Protein AF-A0A955N6U9-F1 (afdb_monomer_lite)

pLDDT: mean 70.98, std 17.41, range [28.58, 91.94]

Foldseek 3Di:
DPPVVVVVVLVVVLVVVVVVVVVVVCVVCVVVVVVVCVVVVDDDDDDDDPDVVVVVVCVVVVPDDDDDDQDFDQDPPPRDTDRPPADDQPPDDPDCVQAPDDPDPLVVVLVVLVVVLVVLVVVLVPLVVVLVVLQVVLSVDPDVVSSVVSPVVSVVSVVVSVVSVVVSVVSVVVSVVSCCPRGVSVVVRVCVVCVVVVVVVVVVVVVVVVVD

Radius of gyration: 25.8 Å; chains: 1; bounding box: 67×44×71 Å

Sequence (212 aa):
MGRLFNQMTRGKKKLFAVSALMVMGCLLLLPIFLSVTAVAGGGGAPAGGPPADVVAAQKAAGEEGEAEKVEMGRDVYYKTEGPAIGMPAPVTEDNETFYPRYNFESRVLLWVANQQHLYYGSFVLAVPIFCMCIEFAGMVSKDKAMAKKYDQLAYDFIKISLTAYSLTAILGGILIFTFLTLYPAFFGYLSSIFRPVMHIYALTFVAESATL

Structure (mmCIF, N/CA/C/O backbone):
data_AF-A0A955N6U9-F1
#
_entry.id   AF-A0A955N6U9-F1
#
loop_
_atom_site.group_PDB
_atom_site.id
_atom_site.type_symbol
_atom_site.label_atom_id
_atom_site.label_alt_id
_atom_site.label_comp_id
_atom_site.label_asym_id
_atom_site.label_entity_id
_atom_site.label_seq_id
_atom_site.pdbx_PDB_ins_code
_atom_site.Cartn_x
_atom_site.Cartn_y
_atom_site.Cartn_z
_atom_site.occupancy
_atom_site.B_iso_or_equiv
_atom_site.auth_seq_id
_atom_site.auth_comp_id
_atom_site.auth_asym_id
_atom_site.auth_atom_id
_atom_site.pdbx_PDB_model_num
ATOM 1 N N . MET A 1 1 ? -39.634 -0.030 33.617 1.00 52.56 1 MET A N 1
ATOM 2 C CA . MET A 1 1 ? -39.614 -0.681 32.282 1.00 52.56 1 MET A CA 1
ATOM 3 C C . MET A 1 1 ? -38.362 -0.386 31.426 1.00 52.56 1 MET A C 1
ATOM 5 O O . MET A 1 1 ? -38.246 -0.944 30.346 1.00 52.56 1 MET A O 1
ATOM 9 N N . GLY A 1 2 ? -37.368 0.396 31.886 1.00 53.94 2 GLY A N 1
ATOM 10 C CA . GLY A 1 2 ? -36.198 0.776 31.060 1.00 53.94 2 GLY A CA 1
ATOM 11 C C . GLY A 1 2 ? -35.054 -0.250 30.915 1.00 53.94 2 GLY A C 1
ATOM 12 O O . GLY A 1 2 ? -34.206 -0.090 30.041 1.00 53.94 2 GLY A O 1
ATOM 13 N N . ARG A 1 3 ? -35.000 -1.320 31.729 1.00 55.56 3 ARG A N 1
ATOM 14 C CA . ARG A 1 3 ? -33.924 -2.341 31.647 1.00 55.56 3 ARG A CA 1
ATOM 15 C C . ARG A 1 3 ? -34.129 -3.385 30.539 1.00 55.56 3 ARG A C 1
ATOM 17 O O . ARG A 1 3 ? -33.141 -3.868 29.997 1.00 55.56 3 ARG A O 1
ATOM 24 N N . LEU A 1 4 ? -35.377 -3.701 30.184 1.00 54.31 4 LEU A N 1
ATOM 25 C CA . LEU A 1 4 ? -35.706 -4.665 29.121 1.00 54.31 4 LEU A CA 1
ATOM 26 C C . LEU A 1 4 ? -35.455 -4.081 27.723 1.00 54.31 4 LEU A C 1
ATOM 28 O O . LEU A 1 4 ? -34.875 -4.743 26.866 1.00 54.31 4 LEU A O 1
ATOM 32 N N . PHE A 1 5 ? -35.786 -2.802 27.526 1.00 51.62 5 PHE A N 1
ATOM 33 C CA . PHE A 1 5 ? -35.605 -2.123 26.240 1.00 51.62 5 PHE A CA 1
ATOM 34 C C . PHE A 1 5 ? -34.121 -1.987 25.846 1.00 51.62 5 PHE A C 1
ATOM 36 O O . PHE A 1 5 ? -33.762 -2.144 24.682 1.00 51.62 5 PHE A O 1
ATOM 43 N N . ASN A 1 6 ? -33.237 -1.783 26.831 1.00 52.38 6 ASN A N 1
ATOM 44 C CA . ASN A 1 6 ? -31.789 -1.651 26.622 1.00 52.38 6 ASN A CA 1
ATOM 45 C C . ASN A 1 6 ? -31.081 -2.992 26.316 1.00 52.38 6 ASN A C 1
ATOM 47 O O . ASN A 1 6 ? -30.028 -3.023 25.683 1.00 52.38 6 ASN A O 1
ATOM 51 N N . GLN A 1 7 ? -31.651 -4.121 26.753 1.00 55.12 7 GLN A N 1
ATOM 52 C CA . GLN A 1 7 ? -31.153 -5.458 26.396 1.00 55.12 7 GLN A CA 1
ATOM 53 C C . GLN A 1 7 ? -31.511 -5.804 24.943 1.00 55.12 7 GLN A C 1
ATOM 55 O O . GLN A 1 7 ? -30.666 -6.297 24.196 1.00 55.12 7 GLN A O 1
ATOM 60 N N . MET A 1 8 ? -32.730 -5.458 24.512 1.00 51.59 8 MET A N 1
ATOM 61 C CA . MET A 1 8 ? -33.193 -5.655 23.134 1.00 51.59 8 MET A CA 1
ATOM 62 C C . MET A 1 8 ? -32.363 -4.874 22.106 1.00 51.59 8 MET A C 1
ATOM 64 O O . MET A 1 8 ? -32.023 -5.411 21.053 1.00 51.59 8 MET A O 1
ATOM 68 N N . THR A 1 9 ? -31.993 -3.625 22.396 1.00 58.59 9 THR A N 1
ATOM 69 C CA . THR A 1 9 ? -31.168 -2.809 21.487 1.00 58.59 9 THR A CA 1
ATOM 70 C C . THR A 1 9 ? -29.721 -3.294 21.421 1.00 58.59 9 THR A C 1
ATOM 72 O O . THR A 1 9 ? -29.123 -3.286 20.347 1.00 58.59 9 THR A O 1
ATOM 75 N N . ARG A 1 10 ? -29.156 -3.782 22.533 1.00 57.97 10 ARG A N 1
ATOM 76 C CA . ARG A 1 10 ? -27.796 -4.342 22.575 1.00 57.97 10 ARG A CA 1
ATOM 77 C C . ARG A 1 10 ? -27.701 -5.693 21.859 1.00 57.97 10 ARG A C 1
ATOM 79 O O . ARG A 1 10 ? -26.710 -5.933 21.177 1.00 57.97 10 ARG A O 1
ATOM 86 N N . GLY A 1 11 ? -28.734 -6.533 21.960 1.00 65.50 11 GLY A N 1
ATOM 87 C CA . GLY A 1 11 ? -28.838 -7.793 21.214 1.00 65.50 11 GLY A CA 1
ATOM 88 C C . GLY A 1 11 ? -28.911 -7.571 19.704 1.00 65.50 11 GLY A C 1
ATOM 89 O O . GLY A 1 11 ? -28.149 -8.182 18.961 1.00 65.50 11 GLY A O 1
ATOM 90 N N . LYS A 1 12 ? -29.738 -6.615 19.257 1.00 67.88 12 LYS A N 1
ATOM 91 C CA . LYS A 1 12 ? -29.808 -6.220 17.842 1.00 67.88 12 LYS A CA 1
ATOM 92 C C . LYS A 1 12 ? -28.464 -5.696 17.327 1.00 67.88 12 LYS A C 1
ATOM 94 O O . LYS A 1 12 ? -28.015 -6.152 16.286 1.00 67.88 12 LYS A O 1
ATOM 99 N N . LYS A 1 13 ? -27.774 -4.824 18.076 1.00 60.81 13 LYS A N 1
ATOM 100 C CA . LYS A 1 13 ? -26.435 -4.319 17.701 1.00 60.81 13 LYS A CA 1
ATOM 101 C C . LYS A 1 13 ? -25.390 -5.432 17.565 1.00 60.81 13 LYS A C 1
ATOM 103 O O . LYS A 1 13 ? -24.622 -5.420 16.613 1.00 60.81 13 LYS A O 1
ATOM 108 N N . LYS A 1 14 ? -25.390 -6.414 18.475 1.00 65.44 14 LYS A N 1
ATOM 109 C CA . LYS A 1 14 ? -24.503 -7.585 18.382 1.00 65.44 14 LYS A CA 1
ATOM 110 C C . LYS A 1 14 ? -24.827 -8.463 17.174 1.00 65.44 14 LYS A C 1
ATOM 112 O O . LYS A 1 14 ? -23.910 -8.918 16.505 1.00 65.44 14 LYS A O 1
ATOM 117 N N . LEU A 1 15 ? -26.112 -8.663 16.881 1.00 74.00 15 LEU A N 1
ATOM 118 C CA . LEU A 1 15 ? -26.552 -9.421 15.711 1.00 74.00 15 LEU A CA 1
ATOM 119 C C . LEU A 1 15 ? -26.129 -8.730 14.405 1.00 74.00 15 LEU A C 1
ATOM 121 O O . LEU A 1 15 ? -25.591 -9.388 13.521 1.00 74.00 15 LEU A O 1
ATOM 125 N N . PHE A 1 16 ? -26.287 -7.404 14.321 1.00 70.88 16 PHE A N 1
ATOM 126 C CA . PHE A 1 16 ? -25.827 -6.613 13.178 1.00 70.88 16 PHE A CA 1
ATOM 127 C C . PHE A 1 16 ? -24.304 -6.679 13.005 1.00 70.88 16 PHE A C 1
ATOM 129 O O . PHE A 1 16 ? -23.843 -6.947 11.900 1.00 70.88 16 PHE A O 1
ATOM 136 N N . ALA A 1 17 ? -23.525 -6.532 14.081 1.00 64.81 17 ALA A N 1
ATOM 137 C CA . ALA A 1 17 ? -22.063 -6.615 14.019 1.00 64.81 17 ALA A CA 1
ATOM 138 C C . ALA A 1 17 ? -21.562 -8.000 13.571 1.00 64.81 17 ALA A C 1
ATOM 140 O O . ALA A 1 17 ? -20.692 -8.096 12.711 1.00 64.81 17 ALA A O 1
ATOM 141 N N . VAL A 1 18 ? -22.152 -9.083 14.091 1.00 76.25 18 VAL A N 1
ATOM 142 C CA . VAL A 1 18 ? -21.811 -10.455 13.672 1.00 76.25 18 VAL A CA 1
ATOM 143 C C . VAL A 1 18 ? -22.213 -10.704 12.218 1.00 76.25 18 VAL A C 1
ATOM 145 O O . VAL A 1 18 ? -21.453 -11.322 11.476 1.00 76.25 18 VAL A O 1
ATOM 148 N N . SER A 1 19 ? -23.368 -10.189 11.782 1.00 76.94 19 SER A N 1
ATOM 149 C CA . SER A 1 19 ? -23.789 -10.294 10.381 1.00 76.94 19 SER A CA 1
ATOM 150 C C . SER A 1 19 ? -22.868 -9.518 9.434 1.00 76.94 19 SER A C 1
ATOM 152 O O . SER A 1 19 ? -22.524 -10.036 8.380 1.00 76.94 19 SER A O 1
ATOM 154 N N . ALA A 1 20 ? -22.395 -8.331 9.828 1.00 73.69 20 ALA A N 1
ATOM 155 C CA . ALA A 1 20 ? -21.464 -7.533 9.035 1.00 73.69 20 ALA A CA 1
ATOM 156 C C . ALA A 1 20 ? -20.095 -8.220 8.906 1.00 73.69 20 ALA A C 1
ATOM 158 O O . ALA A 1 20 ? -19.520 -8.260 7.821 1.00 73.69 20 ALA A O 1
ATOM 159 N N . LEU A 1 21 ? -19.614 -8.839 9.989 1.00 72.69 21 LEU A N 1
ATOM 160 C CA . LEU A 1 21 ? -18.354 -9.583 10.005 1.00 72.69 21 LEU A CA 1
ATOM 161 C C . LEU A 1 21 ? -18.435 -10.862 9.153 1.00 72.69 21 LEU A C 1
ATOM 163 O O . LEU A 1 21 ? -17.508 -11.161 8.405 1.00 72.69 21 LEU A O 1
ATOM 167 N N . MET A 1 22 ? -19.572 -11.566 9.188 1.00 77.44 22 MET A N 1
ATOM 168 C CA . MET A 1 22 ? -19.865 -12.696 8.295 1.00 77.44 22 MET A CA 1
ATOM 169 C C . MET A 1 22 ? -19.943 -12.275 6.823 1.00 77.44 22 MET A C 1
ATOM 171 O O . MET A 1 22 ? -19.361 -12.945 5.975 1.00 77.44 22 MET A O 1
ATOM 175 N N . VAL A 1 23 ? -20.634 -11.173 6.512 1.00 82.38 23 VAL A N 1
ATOM 176 C CA . VAL A 1 23 ? -20.774 -10.664 5.137 1.00 82.38 23 VAL A CA 1
ATOM 177 C C . VAL A 1 23 ? -19.421 -10.249 4.573 1.00 82.38 23 VAL A C 1
ATOM 179 O O . VAL A 1 23 ? -19.101 -10.629 3.455 1.00 82.38 23 VAL A O 1
ATOM 182 N N . MET A 1 24 ? -18.596 -9.549 5.348 1.00 69.25 24 MET A N 1
ATOM 183 C CA . MET A 1 24 ? -17.244 -9.170 4.940 1.00 69.25 24 MET A CA 1
ATOM 184 C C . MET A 1 24 ? -16.322 -10.387 4.793 1.00 69.25 24 MET A C 1
ATOM 186 O O . MET A 1 24 ? -15.606 -10.477 3.804 1.00 69.25 24 MET A O 1
ATOM 190 N N . GLY A 1 25 ? -16.381 -11.361 5.709 1.00 78.75 25 GLY A N 1
ATOM 191 C CA . GLY A 1 25 ? -15.656 -12.627 5.562 1.00 78.75 25 GLY A CA 1
ATOM 192 C C . GLY A 1 25 ? -16.059 -13.377 4.289 1.00 78.75 25 GLY A C 1
ATOM 193 O O . GLY A 1 25 ? -15.202 -13.849 3.551 1.00 78.75 25 GLY A O 1
ATOM 194 N N . CYS A 1 26 ? -17.355 -13.406 3.968 1.00 75.69 26 CYS A N 1
ATOM 195 C CA . CYS A 1 26 ? -17.844 -13.958 2.706 1.00 75.69 26 CYS A CA 1
ATOM 196 C C . CYS A 1 26 ? -17.377 -13.139 1.495 1.00 75.69 26 CYS A C 1
ATOM 198 O O . CYS A 1 26 ? -17.018 -13.733 0.486 1.00 75.69 26 CYS A O 1
ATOM 200 N N . LEU A 1 27 ? -17.335 -11.805 1.589 1.00 76.94 27 LEU A N 1
ATOM 201 C CA . LEU A 1 27 ? -16.876 -10.917 0.517 1.00 76.94 27 LEU A CA 1
ATOM 202 C C . LEU A 1 27 ? -15.375 -11.089 0.226 1.00 76.94 27 LEU A C 1
ATOM 204 O O . LEU A 1 27 ? -14.971 -11.099 -0.931 1.00 76.94 27 LEU A O 1
ATOM 208 N N . LEU A 1 28 ? -14.562 -11.279 1.270 1.00 67.12 28 LEU A N 1
ATOM 209 C CA . LEU A 1 28 ? -13.120 -11.525 1.169 1.00 67.12 28 LEU A CA 1
ATOM 210 C C . LEU A 1 28 ? -12.799 -12.919 0.614 1.00 67.12 28 LEU A C 1
ATOM 212 O O . LEU A 1 28 ? -11.778 -13.102 -0.044 1.00 67.12 28 LEU A O 1
ATOM 216 N N . LEU A 1 29 ? -13.679 -13.898 0.841 1.00 81.00 29 LEU A N 1
ATOM 217 C CA . LEU A 1 29 ? -13.559 -15.249 0.285 1.00 81.00 29 LEU A CA 1
ATOM 218 C C . LEU A 1 29 ? -14.183 -15.376 -1.115 1.00 81.00 29 LEU A C 1
ATOM 220 O O . LEU A 1 29 ? -13.844 -16.295 -1.857 1.00 81.00 29 LEU A O 1
ATOM 224 N N . LEU A 1 30 ? -15.055 -14.447 -1.509 1.00 75.31 30 LEU A N 1
ATOM 225 C CA . LEU A 1 30 ? -15.718 -14.381 -2.814 1.00 75.31 30 LEU A CA 1
ATOM 226 C C . LEU A 1 30 ? -14.750 -14.470 -4.015 1.00 75.31 30 LEU A C 1
ATOM 228 O O . LEU A 1 30 ? -15.029 -15.271 -4.908 1.00 75.31 30 LEU A O 1
ATOM 232 N N . PRO A 1 31 ? -13.597 -13.767 -4.064 1.00 69.81 31 PRO A N 1
ATOM 233 C CA . PRO A 1 31 ? -12.641 -13.933 -5.163 1.00 69.81 31 PRO A CA 1
ATOM 234 C C . PRO A 1 31 ? -12.020 -15.339 -5.209 1.00 69.81 31 PRO A C 1
ATOM 236 O O . PRO A 1 31 ? -11.729 -15.847 -6.293 1.00 69.81 31 PRO A O 1
ATOM 239 N N . ILE A 1 32 ? -11.870 -16.009 -4.061 1.00 71.00 32 ILE A N 1
ATOM 240 C CA . ILE A 1 32 ? -11.373 -17.392 -3.980 1.00 71.00 32 ILE A CA 1
ATOM 241 C C . ILE A 1 32 ? -12.445 -18.363 -4.486 1.00 71.00 32 ILE A C 1
ATOM 243 O O . ILE A 1 32 ? -12.151 -19.258 -5.268 1.00 71.00 32 ILE A O 1
ATOM 247 N N . PHE A 1 33 ? -13.711 -18.166 -4.117 1.00 65.44 33 PHE A N 1
ATOM 248 C CA . PHE A 1 33 ? -14.800 -19.000 -4.628 1.00 65.44 33 PHE A CA 1
ATOM 249 C C . PHE A 1 33 ? -15.057 -18.790 -6.122 1.00 65.44 33 PHE A C 1
ATOM 251 O O . PHE A 1 33 ? -15.221 -19.778 -6.828 1.00 65.44 33 PHE A O 1
ATOM 258 N N . LEU A 1 34 ? -15.017 -17.550 -6.623 1.00 70.31 34 LEU A N 1
ATOM 259 C CA . LEU A 1 34 ? -15.145 -17.260 -8.056 1.00 70.31 34 LEU A CA 1
ATOM 260 C C . LEU A 1 34 ? -14.002 -17.880 -8.870 1.00 70.31 34 LEU A C 1
ATOM 262 O O . LEU A 1 34 ? -14.251 -18.448 -9.933 1.00 70.31 34 LEU A O 1
ATOM 266 N N . SER A 1 35 ? -12.769 -17.831 -8.359 1.00 53.44 35 SER A N 1
ATOM 267 C CA . SER A 1 35 ? -11.616 -18.473 -9.004 1.00 53.44 35 SER A CA 1
ATOM 268 C C . SER A 1 35 ? -11.665 -20.002 -8.918 1.00 53.44 35 SER A C 1
ATOM 270 O O . SER A 1 35 ? -11.347 -20.667 -9.899 1.00 53.44 35 SER A O 1
ATOM 272 N N . VAL A 1 36 ? -12.156 -20.584 -7.820 1.00 59.28 36 VAL A N 1
ATOM 273 C CA . VAL A 1 36 ? -12.375 -22.037 -7.715 1.00 59.28 36 VAL A CA 1
ATOM 274 C C . VAL A 1 36 ? -13.518 -22.498 -8.617 1.00 59.28 36 VAL A C 1
ATOM 276 O O . VAL A 1 36 ? -13.402 -23.556 -9.218 1.00 59.28 36 VAL A O 1
ATOM 279 N N . THR A 1 37 ? -14.592 -21.723 -8.796 1.00 54.81 37 THR A N 1
ATOM 280 C CA . THR A 1 37 ? -15.642 -22.047 -9.778 1.00 54.81 37 THR A CA 1
ATOM 281 C C . THR A 1 37 ? -15.193 -21.832 -11.217 1.00 54.81 37 THR A C 1
ATOM 283 O O . THR A 1 37 ? -15.661 -22.549 -12.091 1.00 54.81 37 THR A O 1
ATOM 286 N N . ALA A 1 38 ? -14.252 -20.922 -11.478 1.00 51.25 38 ALA A N 1
ATOM 287 C CA . ALA A 1 38 ? -13.586 -20.845 -12.777 1.00 51.25 38 ALA A CA 1
ATOM 288 C C . ALA A 1 38 ? -12.703 -22.085 -13.031 1.00 51.25 38 ALA A C 1
ATOM 290 O O . ALA A 1 38 ? -12.630 -22.562 -14.158 1.00 51.25 38 ALA A O 1
ATOM 291 N N . VAL A 1 39 ? -12.107 -22.659 -11.978 1.00 47.97 39 VAL A N 1
ATOM 292 C CA . VAL A 1 39 ? -11.333 -23.915 -12.032 1.00 47.97 39 VAL A CA 1
ATOM 293 C C . VAL A 1 39 ? -12.228 -25.169 -12.044 1.00 47.97 39 VAL A C 1
ATOM 295 O O . VAL A 1 39 ? -11.852 -26.181 -12.625 1.00 47.97 39 VAL A O 1
ATOM 298 N N . ALA A 1 40 ? -13.422 -25.125 -11.445 1.00 47.56 40 ALA A N 1
ATOM 299 C CA . ALA A 1 40 ? -14.341 -26.265 -11.329 1.00 47.56 40 ALA A CA 1
ATOM 300 C C . ALA A 1 40 ? -15.444 -26.292 -12.406 1.00 47.56 40 ALA A C 1
ATOM 302 O O . ALA A 1 40 ? -16.014 -27.347 -12.671 1.00 47.56 40 ALA A O 1
ATOM 303 N N . GLY A 1 41 ? -15.756 -25.150 -13.027 1.00 44.72 41 GLY A N 1
ATOM 304 C CA . GLY A 1 41 ? -16.735 -25.015 -14.111 1.00 44.72 41 GLY A CA 1
ATOM 305 C C . GLY A 1 41 ? -16.155 -25.239 -15.510 1.00 44.72 41 GLY A C 1
ATOM 306 O O . GLY A 1 41 ? -16.908 -25.262 -16.480 1.00 44.72 41 GLY A O 1
ATOM 307 N N . GLY A 1 42 ? -14.838 -25.423 -15.624 1.00 39.00 42 GLY A N 1
ATOM 308 C CA . GLY A 1 42 ? -14.130 -25.555 -16.893 1.00 39.00 42 GLY A CA 1
ATOM 309 C C . GLY A 1 42 ? -13.374 -26.871 -17.018 1.00 39.00 42 GLY A C 1
ATOM 310 O O . GLY A 1 42 ? -12.171 -26.909 -16.801 1.00 39.00 42 GLY A O 1
ATOM 311 N N . GLY A 1 43 ? -14.079 -27.919 -17.445 1.00 34.88 43 GLY A N 1
ATOM 312 C CA . GLY A 1 43 ? -13.485 -28.974 -18.269 1.00 34.88 43 GLY A CA 1
ATOM 313 C C . GLY A 1 43 ? -12.867 -30.155 -17.526 1.00 34.88 43 GLY A C 1
ATOM 314 O O . GLY A 1 43 ? -11.723 -30.123 -17.082 1.00 34.88 43 GLY A O 1
ATOM 315 N N . GLY A 1 44 ? -13.605 -31.267 -17.514 1.00 32.38 44 GLY A N 1
ATOM 316 C CA . GLY A 1 44 ? -12.993 -32.582 -17.385 1.00 32.38 44 GLY A CA 1
ATOM 317 C C . GLY A 1 44 ? -11.895 -32.792 -18.438 1.00 32.38 44 GLY A C 1
ATOM 318 O O . GLY A 1 44 ? -11.964 -32.279 -19.554 1.00 32.38 44 GLY A O 1
ATOM 319 N N . ALA A 1 45 ? -10.880 -33.557 -18.045 1.00 30.72 45 ALA A N 1
ATOM 320 C CA . ALA A 1 45 ? -9.800 -34.056 -18.892 1.00 30.72 45 ALA A CA 1
ATOM 321 C C . ALA A 1 45 ? -10.304 -34.705 -20.212 1.00 30.72 45 ALA A C 1
ATOM 323 O O . ALA A 1 45 ? -11.451 -35.143 -20.303 1.00 30.72 45 ALA A O 1
ATOM 324 N N . PRO A 1 46 ? -9.445 -34.778 -21.245 1.00 43.75 46 PRO A N 1
ATOM 325 C CA . PRO A 1 46 ? -9.638 -34.047 -22.492 1.00 43.75 46 PRO A CA 1
ATOM 326 C C . PRO A 1 46 ? -10.184 -34.929 -23.621 1.00 43.75 46 PRO A C 1
ATOM 328 O O . PRO A 1 46 ? -9.737 -36.056 -23.822 1.00 43.75 46 PRO A O 1
ATOM 331 N N . ALA A 1 47 ? -11.081 -34.376 -24.434 1.00 35.03 47 ALA A N 1
ATOM 332 C CA . ALA A 1 47 ? -11.316 -34.846 -25.795 1.00 35.03 47 ALA A CA 1
ATOM 333 C C . ALA A 1 47 ? -10.944 -33.696 -26.733 1.00 35.03 47 ALA A C 1
ATOM 335 O O . ALA A 1 47 ? -11.499 -32.606 -26.630 1.00 35.03 47 ALA A O 1
ATOM 336 N N . GLY A 1 48 ? -9.934 -33.934 -27.572 1.00 38.22 48 GLY A N 1
ATOM 337 C CA . GLY A 1 48 ? -9.291 -32.938 -28.424 1.00 38.22 48 GLY A CA 1
ATOM 338 C C . GLY A 1 48 ? -10.274 -32.160 -29.294 1.00 38.22 48 GLY A C 1
ATOM 339 O O . GLY A 1 48 ? -10.762 -32.656 -30.305 1.00 38.22 48 GLY A O 1
ATOM 340 N N . GLY A 1 49 ? -10.507 -30.916 -28.902 1.00 42.12 49 GLY A N 1
ATOM 341 C CA . GLY A 1 49 ? -11.226 -29.905 -29.654 1.00 42.12 49 GLY A CA 1
ATOM 342 C C . GLY A 1 49 ? -11.135 -28.582 -28.894 1.00 42.12 49 GLY A C 1
ATOM 343 O O . GLY A 1 49 ? -11.203 -28.603 -27.662 1.00 42.12 49 GLY A O 1
ATOM 344 N N . PRO A 1 50 ? -10.941 -27.438 -29.573 1.00 40.59 50 PRO A N 1
ATOM 345 C CA . PRO A 1 50 ? -11.003 -26.142 -28.915 1.00 40.59 50 PRO A CA 1
ATOM 346 C C . PRO A 1 50 ? -12.359 -25.975 -28.200 1.00 40.59 50 PRO A C 1
ATOM 348 O O . PRO A 1 50 ? -13.385 -26.364 -28.769 1.00 40.59 50 PRO A O 1
ATOM 351 N N . PRO A 1 51 ? -12.387 -25.414 -26.978 1.00 48.22 51 PRO A N 1
ATOM 352 C CA . PRO A 1 51 ? -13.622 -25.127 -26.250 1.00 48.22 51 PRO A CA 1
ATOM 353 C C . PRO A 1 51 ? -14.619 -24.321 -27.106 1.00 48.22 51 PRO A C 1
ATOM 355 O O . PRO A 1 51 ? -14.237 -23.406 -27.834 1.00 48.22 51 PRO A O 1
ATOM 358 N N . ALA A 1 52 ? -15.912 -24.653 -27.074 1.00 51.81 52 ALA A N 1
ATOM 359 C CA . ALA A 1 52 ? -16.925 -24.018 -27.937 1.00 51.81 52 ALA A CA 1
ATOM 360 C C . ALA A 1 52 ? -17.021 -22.484 -27.745 1.00 51.81 52 ALA A C 1
ATOM 362 O O . ALA A 1 52 ? -17.405 -21.741 -28.650 1.00 51.81 52 ALA A O 1
ATOM 363 N N . ASP A 1 53 ? -16.611 -22.018 -26.574 1.00 52.31 53 ASP A N 1
ATOM 364 C CA . ASP A 1 53 ? -16.453 -20.639 -26.134 1.00 52.31 53 ASP A CA 1
ATOM 365 C C . ASP A 1 53 ? -15.346 -19.876 -26.886 1.00 52.31 53 ASP A C 1
ATOM 367 O O . ASP A 1 53 ? -15.544 -18.700 -27.199 1.00 52.31 53 ASP A O 1
ATOM 371 N N . VAL A 1 54 ? -14.253 -20.533 -27.306 1.00 46.47 54 VAL A N 1
ATOM 372 C CA . VAL A 1 54 ? -13.230 -19.888 -28.156 1.00 46.47 54 VAL A CA 1
ATOM 373 C C . VAL A 1 54 ? -13.687 -19.745 -29.610 1.00 46.47 54 VAL A C 1
ATOM 375 O O . VAL A 1 54 ? -13.323 -18.782 -30.281 1.00 46.47 54 VAL A O 1
ATOM 378 N N . VAL A 1 55 ? -14.564 -20.638 -30.083 1.00 48.38 55 VAL A N 1
ATOM 379 C CA . VAL A 1 55 ? -15.132 -20.580 -31.442 1.00 48.38 55 VAL A CA 1
ATOM 380 C C . VAL A 1 55 ? -16.189 -19.476 -31.549 1.00 48.38 55 VAL A C 1
ATOM 382 O O . VAL A 1 55 ? -16.262 -18.775 -32.559 1.00 48.38 55 VAL A O 1
ATOM 385 N N . ALA A 1 56 ? -16.986 -19.274 -30.495 1.00 44.31 56 ALA A N 1
ATOM 386 C CA . ALA A 1 56 ? -17.943 -18.172 -30.414 1.00 44.31 56 ALA A CA 1
ATOM 387 C C . ALA A 1 56 ? -17.237 -16.806 -30.338 1.00 44.31 56 ALA A C 1
ATOM 389 O O . ALA A 1 56 ? -17.647 -15.870 -31.027 1.00 44.31 56 ALA A O 1
ATOM 390 N N . ALA A 1 57 ? -16.137 -16.718 -29.581 1.00 44.06 57 ALA A N 1
ATOM 391 C CA . ALA A 1 57 ? -15.287 -15.531 -29.528 1.00 44.06 57 ALA A CA 1
ATOM 392 C C . ALA A 1 57 ? -14.591 -15.250 -30.877 1.00 44.06 57 ALA A C 1
ATOM 394 O O . ALA A 1 57 ? -14.590 -14.107 -31.326 1.00 44.06 57 ALA A O 1
ATOM 395 N N . GLN A 1 58 ? -14.100 -16.282 -31.581 1.00 42.22 58 GLN A N 1
ATOM 396 C CA . GLN A 1 58 ? -13.539 -16.154 -32.938 1.00 42.22 58 GLN A CA 1
ATOM 397 C C . GLN A 1 58 ? -14.557 -15.670 -33.976 1.00 42.22 58 GLN A C 1
ATOM 399 O O . GLN A 1 58 ? -14.186 -14.955 -34.901 1.00 42.22 58 GLN A O 1
ATOM 404 N N . LYS A 1 59 ? -15.833 -16.060 -33.854 1.00 43.12 59 LYS A N 1
ATOM 405 C CA . LYS A 1 59 ? -16.874 -15.660 -34.812 1.00 43.12 59 LYS A CA 1
ATOM 406 C C . LYS A 1 59 ? -17.363 -14.229 -34.579 1.00 43.12 59 LYS A C 1
ATOM 408 O O . LYS A 1 59 ? -17.725 -13.561 -35.538 1.00 43.12 59 LYS A O 1
ATOM 413 N N . ALA A 1 60 ? -17.348 -13.766 -33.327 1.00 38.94 60 ALA A N 1
ATOM 414 C CA . ALA A 1 60 ? -17.659 -12.382 -32.968 1.00 38.94 60 ALA A CA 1
ATOM 415 C C . ALA A 1 60 ? -16.497 -11.415 -33.264 1.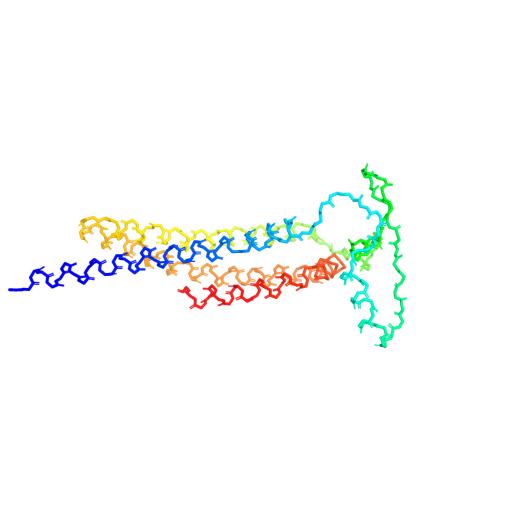00 38.94 60 ALA A C 1
ATOM 417 O O . ALA A 1 60 ? -16.743 -10.257 -33.573 1.00 38.94 60 ALA A O 1
ATOM 418 N N . ALA A 1 61 ? -15.251 -11.896 -33.220 1.00 36.62 61 ALA A N 1
ATOM 419 C CA . ALA A 1 61 ? -14.050 -11.132 -33.571 1.00 36.62 61 ALA A CA 1
ATOM 420 C C . ALA A 1 61 ? -13.692 -11.184 -35.074 1.00 36.62 61 ALA A C 1
ATOM 422 O O . ALA A 1 61 ? -12.632 -10.715 -35.474 1.00 36.62 61 ALA A O 1
ATOM 423 N N . GLY A 1 62 ? -14.542 -11.793 -35.909 1.00 33.91 62 GLY A N 1
ATOM 424 C CA . GLY A 1 62 ? -14.291 -12.013 -37.337 1.00 33.91 62 GLY A CA 1
ATOM 425 C C . GLY A 1 62 ? -14.566 -10.817 -38.255 1.00 33.91 62 GLY A C 1
ATOM 426 O O . GLY A 1 62 ? -14.382 -10.943 -39.464 1.00 33.91 62 GLY A O 1
ATOM 427 N N . GLU A 1 63 ? -14.993 -9.673 -37.724 1.00 35.00 63 GLU A N 1
ATOM 428 C CA . GLU A 1 63 ? -15.121 -8.433 -38.487 1.00 35.00 63 GLU A CA 1
ATOM 429 C C . GLU A 1 63 ? -14.181 -7.394 -37.871 1.00 35.00 63 GLU A C 1
ATOM 431 O O . GLU A 1 63 ? -14.366 -6.986 -36.732 1.00 35.00 63 GLU A O 1
ATOM 436 N N . GLU A 1 64 ? -13.181 -6.993 -38.663 1.00 28.72 64 GLU A N 1
ATOM 437 C CA . GLU A 1 64 ? -12.157 -5.967 -38.400 1.00 28.72 64 GLU A CA 1
ATOM 438 C C . GLU A 1 64 ? -10.823 -6.444 -37.781 1.00 28.72 64 GLU A C 1
ATOM 440 O O . GLU A 1 64 ? -10.605 -6.416 -36.576 1.00 28.72 64 GLU A O 1
ATOM 445 N N . GLY A 1 65 ? -9.861 -6.746 -38.670 1.00 28.58 65 GLY A N 1
ATOM 446 C CA . GLY A 1 65 ? -8.454 -6.363 -38.464 1.00 28.58 65 GLY A CA 1
ATOM 447 C C . GLY A 1 65 ? -7.454 -7.469 -38.109 1.00 28.58 65 GLY A C 1
ATOM 448 O O . GLY A 1 65 ? -7.331 -7.847 -36.957 1.00 28.58 65 GLY A O 1
ATOM 449 N N . GLU A 1 66 ? -6.708 -7.911 -39.128 1.00 29.36 66 GLU A N 1
ATOM 450 C CA . GLU A 1 66 ? -5.377 -8.559 -39.130 1.00 29.36 66 GLU A CA 1
ATOM 451 C C . GLU A 1 66 ? -4.980 -9.510 -37.978 1.00 29.36 66 GLU A C 1
ATOM 453 O O . GLU A 1 66 ? -4.652 -9.122 -36.861 1.00 29.36 66 GLU A O 1
ATOM 458 N N . ALA A 1 67 ? -4.886 -10.796 -38.333 1.00 32.59 67 ALA A N 1
ATOM 459 C CA . ALA A 1 67 ? -4.408 -11.884 -37.490 1.00 32.59 67 ALA A CA 1
ATOM 460 C C . ALA A 1 67 ? -2.954 -11.687 -37.012 1.00 32.59 67 ALA A C 1
ATOM 462 O O . ALA A 1 67 ? -2.000 -11.847 -37.779 1.00 32.59 67 ALA A O 1
ATOM 463 N N . GLU A 1 68 ? -2.785 -11.428 -35.715 1.00 38.78 68 GLU A N 1
ATOM 464 C CA . GLU A 1 68 ? -1.515 -11.597 -35.008 1.00 38.78 68 GLU A CA 1
ATOM 465 C C . GLU A 1 68 ? -1.159 -13.096 -34.965 1.00 38.78 68 GLU A C 1
ATOM 467 O O . GLU A 1 68 ? -1.983 -13.947 -34.617 1.00 38.78 68 GLU A O 1
ATOM 472 N N . LYS A 1 69 ? 0.060 -13.448 -35.396 1.00 40.72 69 LYS A N 1
ATOM 473 C CA . LYS A 1 69 ? 0.529 -14.839 -35.461 1.00 40.72 69 LYS A CA 1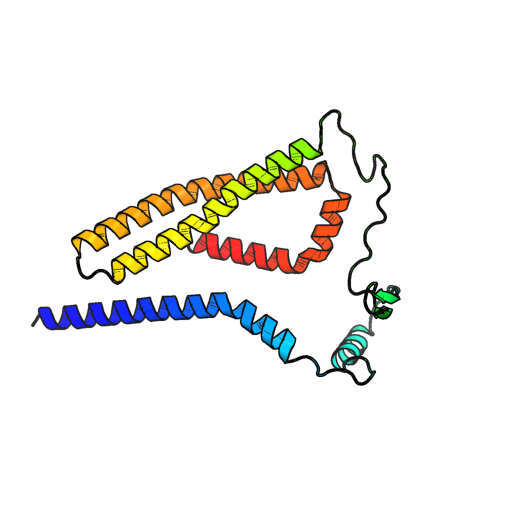
ATOM 474 C C . LYS A 1 69 ? 0.536 -15.456 -34.064 1.00 40.72 69 LYS A C 1
ATOM 476 O O . LYS A 1 69 ? 1.360 -15.104 -33.230 1.00 40.72 69 LYS A O 1
ATOM 481 N N . VAL A 1 70 ? -0.332 -16.439 -33.855 1.00 49.84 70 VAL A 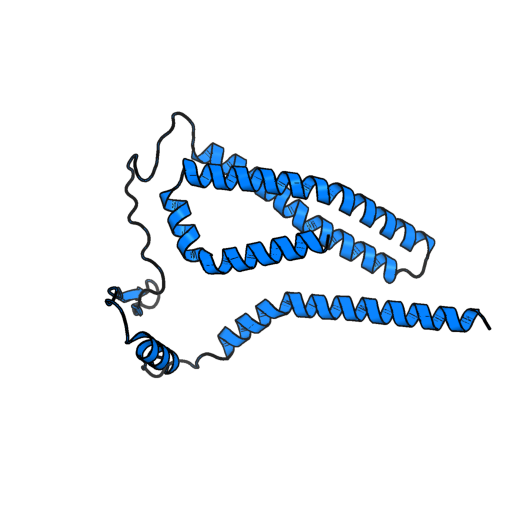N 1
ATOM 482 C CA . VAL A 1 70 ? -0.316 -17.291 -32.665 1.00 49.84 70 VAL A CA 1
ATOM 483 C C . VAL A 1 70 ? 0.935 -18.175 -32.719 1.00 49.84 70 VAL A C 1
ATOM 485 O O . VAL A 1 70 ? 0.975 -19.158 -33.461 1.00 49.84 70 VAL A O 1
ATOM 488 N N . GLU A 1 71 ? 1.982 -17.817 -31.972 1.00 54.78 71 GLU A N 1
ATOM 489 C CA . GLU A 1 71 ? 3.149 -18.684 -31.794 1.00 54.78 71 GLU A CA 1
ATOM 490 C C . GLU A 1 71 ? 2.751 -19.908 -30.959 1.00 54.78 71 GLU A C 1
ATOM 492 O O . GLU A 1 71 ? 2.266 -19.803 -29.830 1.00 54.78 71 GLU A O 1
ATOM 497 N N . MET A 1 72 ? 2.924 -21.097 -31.537 1.00 54.06 72 MET A N 1
ATOM 498 C CA . MET A 1 72 ? 2.691 -22.363 -30.848 1.00 54.06 72 MET A CA 1
ATOM 499 C C . MET A 1 72 ? 3.887 -22.637 -29.934 1.00 54.06 72 MET A C 1
ATOM 501 O O . MET A 1 72 ? 4.989 -22.934 -30.398 1.00 54.06 72 MET A O 1
ATOM 505 N N . GLY A 1 73 ? 3.680 -22.499 -28.626 1.00 57.38 73 GLY A N 1
ATOM 506 C CA . GLY A 1 73 ? 4.682 -22.794 -27.611 1.00 57.38 73 GLY A CA 1
ATOM 507 C C . GLY A 1 73 ? 4.641 -24.273 -27.241 1.00 57.38 73 GLY A C 1
ATOM 508 O O . GLY A 1 73 ? 3.575 -24.835 -26.989 1.00 57.38 73 GLY A O 1
ATOM 509 N N . ARG A 1 74 ? 5.806 -24.924 -27.180 1.00 57.25 74 ARG A N 1
ATOM 510 C CA . ARG A 1 74 ? 5.911 -26.268 -26.603 1.00 57.25 74 ARG A CA 1
ATOM 511 C C . ARG A 1 74 ? 6.124 -26.140 -25.104 1.00 57.25 74 ARG A C 1
ATOM 513 O O . ARG A 1 74 ? 7.141 -25.590 -24.681 1.00 57.25 74 ARG A O 1
ATOM 520 N N . ASP A 1 75 ? 5.203 -26.683 -24.316 1.00 57.03 75 ASP A N 1
ATOM 521 C CA . ASP A 1 75 ? 5.369 -26.736 -22.867 1.00 57.03 75 ASP A CA 1
ATOM 522 C C . ASP A 1 75 ? 6.657 -27.495 -22.486 1.00 57.03 75 ASP A C 1
ATOM 524 O O . ASP A 1 75 ? 6.961 -28.564 -23.026 1.00 57.03 75 ASP A O 1
ATOM 528 N N . VAL A 1 76 ? 7.435 -26.932 -21.560 1.00 67.44 76 VAL A N 1
ATOM 529 C CA . VAL A 1 76 ? 8.763 -27.438 -21.176 1.00 67.44 76 VAL A CA 1
ATOM 530 C C . VAL A 1 76 ? 8.654 -28.751 -20.395 1.00 67.44 76 VAL A C 1
ATOM 532 O O . VAL A 1 76 ? 9.543 -29.597 -20.504 1.00 67.44 76 VAL A O 1
ATOM 535 N N . TYR A 1 77 ? 7.564 -28.952 -19.645 1.00 54.81 77 TYR A N 1
ATOM 536 C CA . TYR A 1 77 ? 7.396 -30.113 -18.765 1.00 54.81 77 TYR A CA 1
ATOM 537 C C . TYR A 1 77 ? 6.592 -31.250 -19.403 1.00 54.81 77 TYR A C 1
ATOM 539 O O . TYR A 1 77 ? 7.050 -32.393 -19.413 1.00 54.81 77 TYR A O 1
ATOM 547 N N . TYR A 1 78 ? 5.429 -30.955 -19.982 1.00 63.19 78 TYR A N 1
ATOM 548 C CA . TYR A 1 78 ? 4.528 -31.960 -20.548 1.00 63.19 78 TYR A CA 1
ATOM 549 C C . TYR A 1 78 ? 4.626 -32.078 -22.070 1.00 63.19 78 TYR A C 1
ATOM 551 O O . TYR A 1 78 ? 3.913 -32.890 -22.659 1.00 63.19 78 TYR A O 1
ATOM 559 N N . LYS A 1 79 ? 5.517 -31.305 -22.717 1.00 63.97 79 LYS A N 1
ATOM 560 C CA .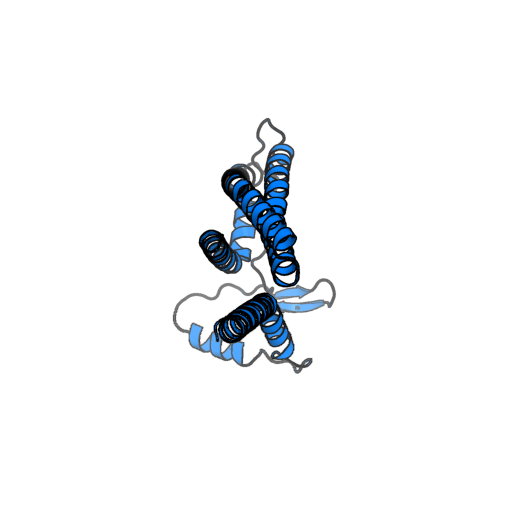 LYS A 1 79 ? 5.816 -31.356 -24.164 1.00 63.97 79 LYS A CA 1
ATOM 561 C C . LYS A 1 79 ? 4.571 -31.298 -25.053 1.00 63.97 79 LYS A C 1
ATOM 563 O O . LYS A 1 79 ? 4.597 -31.776 -26.183 1.00 63.97 79 LYS A O 1
ATOM 568 N N . THR A 1 80 ? 3.486 -30.737 -24.531 1.00 66.75 80 THR A N 1
ATOM 569 C CA . THR A 1 80 ? 2.229 -30.581 -25.253 1.00 66.75 80 THR A CA 1
ATOM 570 C C . THR A 1 80 ? 2.316 -29.293 -26.057 1.00 66.75 80 THR A C 1
ATOM 572 O O . THR A 1 80 ? 2.803 -28.275 -25.558 1.00 66.75 80 THR A O 1
ATOM 575 N N . GLU A 1 81 ? 1.909 -29.357 -27.319 1.00 54.56 81 GLU A N 1
ATOM 576 C CA . GLU A 1 81 ? 1.848 -28.192 -28.194 1.00 54.56 81 GLU A CA 1
ATOM 577 C C . GLU A 1 81 ? 0.537 -27.457 -27.931 1.00 54.56 81 GLU A C 1
ATOM 579 O O . GLU A 1 81 ? -0.547 -28.039 -28.001 1.00 54.56 81 GLU A O 1
ATOM 584 N N . GLY A 1 82 ? 0.642 -26.178 -27.596 1.00 61.91 82 GLY A N 1
ATOM 585 C CA . GLY A 1 82 ? -0.502 -25.304 -27.400 1.00 61.91 82 GLY A CA 1
ATOM 586 C C . GLY A 1 82 ? -0.172 -23.893 -27.871 1.00 61.91 82 GLY A C 1
ATOM 587 O O . GLY A 1 82 ? 1.006 -23.552 -28.012 1.00 61.91 82 GLY A O 1
ATOM 588 N N . PRO A 1 83 ? -1.186 -23.056 -28.134 1.00 61.44 83 PRO A N 1
ATOM 589 C CA . PRO A 1 83 ? -0.940 -21.634 -28.321 1.00 61.44 83 PRO A CA 1
ATOM 590 C C . PRO A 1 83 ? -0.186 -21.115 -27.093 1.00 61.44 83 PRO A C 1
ATOM 592 O O . PRO A 1 83 ? -0.572 -21.419 -25.962 1.00 61.44 83 PRO A O 1
ATOM 595 N N . ALA A 1 84 ? 0.917 -20.391 -27.296 1.00 55.91 84 ALA A N 1
ATOM 596 C CA . ALA A 1 84 ? 1.618 -19.744 -26.198 1.00 55.91 84 ALA A CA 1
ATOM 597 C C . ALA A 1 84 ? 0.663 -18.722 -25.564 1.00 55.91 84 ALA A C 1
ATOM 599 O O . ALA A 1 84 ? 0.369 -17.675 -26.135 1.00 55.91 84 ALA A O 1
ATOM 600 N N . ILE A 1 85 ? 0.108 -19.063 -24.400 1.00 57.00 85 ILE A N 1
ATOM 601 C CA . ILE A 1 85 ? -0.792 -18.177 -23.666 1.00 57.00 85 ILE A CA 1
ATOM 602 C C . ILE A 1 85 ? 0.079 -17.195 -22.877 1.00 57.00 85 ILE A C 1
ATOM 604 O O . ILE A 1 85 ? 0.590 -17.518 -21.806 1.00 57.00 85 ILE A O 1
ATOM 608 N N . GLY A 1 86 ? 0.262 -16.002 -23.440 1.00 57.78 86 GLY A N 1
ATOM 609 C CA . GLY A 1 86 ? 1.006 -14.888 -22.849 1.00 57.78 86 GLY A CA 1
ATOM 610 C C . GLY A 1 86 ? 1.773 -14.102 -23.912 1.00 57.78 86 GLY A C 1
ATOM 611 O O . GLY A 1 86 ? 2.184 -14.668 -24.919 1.00 57.78 86 GLY A O 1
ATOM 612 N N . MET A 1 87 ? 1.970 -12.796 -23.704 1.00 57.53 87 MET A N 1
ATOM 613 C CA . MET A 1 87 ? 2.848 -12.013 -24.583 1.00 57.53 87 MET A CA 1
ATOM 614 C C . MET A 1 87 ? 4.274 -12.588 -24.527 1.00 57.53 87 MET A C 1
ATOM 616 O O . MET A 1 87 ? 4.749 -12.882 -23.425 1.00 57.53 87 MET A O 1
ATOM 620 N N . PRO A 1 88 ? 4.967 -12.747 -25.670 1.00 63.78 88 PRO A N 1
ATOM 621 C CA . PRO A 1 88 ? 6.331 -13.258 -25.691 1.00 63.78 88 PRO A CA 1
ATOM 622 C C . PRO A 1 88 ? 7.238 -12.364 -24.841 1.00 63.78 88 PRO A C 1
ATOM 624 O O . PRO A 1 88 ? 7.142 -11.134 -24.882 1.00 63.78 88 PRO A O 1
ATOM 627 N N . ALA A 1 89 ? 8.107 -12.990 -24.042 1.00 59.34 89 ALA A N 1
ATOM 628 C CA . ALA A 1 89 ? 9.068 -12.264 -23.224 1.00 59.34 89 ALA A CA 1
ATOM 629 C C . ALA A 1 89 ? 9.924 -11.357 -24.130 1.00 59.34 89 ALA A C 1
ATOM 631 O O . ALA A 1 89 ? 10.403 -11.832 -25.165 1.00 59.34 89 ALA A O 1
ATOM 632 N N . PRO A 1 90 ? 10.141 -10.076 -23.774 1.00 58.91 90 PRO A N 1
ATOM 633 C CA . PRO A 1 90 ? 10.993 -9.205 -24.560 1.00 58.91 90 PRO A CA 1
ATOM 634 C C . PRO A 1 90 ? 12.377 -9.836 -24.630 1.00 58.91 90 PRO A C 1
ATOM 636 O O . PRO A 1 90 ? 12.961 -10.175 -23.599 1.00 58.91 90 PRO A O 1
ATOM 639 N N . VAL A 1 91 ? 12.902 -9.999 -25.842 1.00 59.81 91 VAL A N 1
ATOM 640 C CA . VAL A 1 91 ? 14.288 -10.415 -26.040 1.00 59.81 91 VAL A CA 1
ATOM 641 C C . VAL A 1 91 ? 15.160 -9.230 -25.634 1.00 59.81 91 VAL A C 1
ATOM 643 O O . VAL A 1 91 ? 15.414 -8.324 -26.421 1.00 59.81 91 VAL A O 1
ATOM 646 N N . THR A 1 92 ? 15.523 -9.173 -24.355 1.00 60.31 92 THR A N 1
ATOM 647 C CA . THR A 1 92 ? 16.388 -8.124 -23.818 1.00 60.31 92 THR A CA 1
ATOM 648 C C . THR A 1 92 ? 17.839 -8.468 -24.115 1.00 60.31 92 THR A C 1
ATOM 650 O O . THR A 1 92 ? 18.317 -9.532 -23.720 1.00 60.31 92 THR A O 1
ATOM 653 N N . GLU A 1 93 ? 18.551 -7.554 -24.761 1.00 59.00 93 GLU A N 1
ATOM 654 C CA . GLU A 1 93 ? 20.007 -7.605 -24.893 1.00 59.00 93 GLU A CA 1
ATOM 655 C C . GLU A 1 93 ? 20.658 -6.739 -23.797 1.00 59.00 93 GLU A C 1
ATOM 657 O O . GLU A 1 93 ? 20.063 -5.756 -23.354 1.00 59.00 93 GLU A O 1
ATOM 662 N N . ASP A 1 94 ? 21.871 -7.083 -23.342 1.00 60.59 94 ASP A N 1
ATOM 663 C CA . ASP A 1 94 ? 22.647 -6.273 -22.379 1.00 60.59 94 ASP A CA 1
ATOM 664 C C . ASP A 1 94 ? 23.224 -5.024 -23.073 1.00 60.59 94 ASP A C 1
ATOM 666 O O . ASP A 1 94 ? 24.419 -4.927 -23.350 1.00 60.59 94 ASP A O 1
ATOM 670 N N . ASN A 1 95 ? 22.344 -4.091 -23.433 1.00 62.84 95 ASN A N 1
ATOM 671 C CA . ASN A 1 95 ? 22.672 -2.843 -24.112 1.00 62.84 95 ASN A CA 1
ATOM 672 C C . ASN A 1 95 ? 22.107 -1.633 -23.340 1.00 62.84 95 ASN A C 1
ATOM 674 O O . ASN A 1 95 ? 21.195 -1.767 -22.522 1.00 62.84 95 ASN A O 1
ATOM 678 N N . GLU A 1 96 ? 22.635 -0.430 -23.596 1.00 62.38 96 GLU A N 1
ATOM 679 C CA . GLU A 1 96 ? 22.212 0.796 -22.889 1.00 62.38 96 GLU A CA 1
ATOM 680 C C . GLU A 1 96 ? 20.740 1.174 -23.137 1.00 62.38 96 GLU A C 1
ATOM 682 O O . GLU A 1 96 ? 20.174 1.988 -22.410 1.00 62.38 96 GLU A O 1
ATOM 687 N N . THR A 1 97 ? 20.109 0.574 -24.149 1.00 62.50 97 THR A N 1
ATOM 688 C CA . THR A 1 97 ? 18.697 0.775 -24.490 1.00 62.50 97 THR A CA 1
ATOM 689 C C . THR A 1 97 ? 17.763 -0.011 -23.566 1.00 62.50 97 THR A C 1
ATOM 691 O O . THR A 1 97 ? 16.718 0.509 -23.177 1.00 62.50 97 THR A O 1
ATOM 694 N N . PHE A 1 98 ? 18.126 -1.239 -23.183 1.00 60.16 98 PHE A N 1
ATOM 695 C CA . PHE A 1 98 ? 17.330 -2.082 -22.283 1.00 60.16 98 PHE A CA 1
ATOM 696 C C . PHE A 1 98 ? 17.787 -1.996 -20.818 1.00 60.16 98 PHE A C 1
ATOM 698 O O . PHE A 1 98 ? 16.955 -2.149 -19.922 1.00 60.16 98 PHE A O 1
ATOM 705 N N . TYR A 1 99 ? 19.072 -1.712 -20.575 1.00 62.84 99 TYR A N 1
ATOM 706 C CA . TYR A 1 99 ? 19.684 -1.550 -19.251 1.00 62.84 99 TYR A CA 1
ATOM 707 C C . TYR A 1 99 ? 20.564 -0.287 -19.197 1.00 62.84 99 TYR A C 1
ATOM 709 O O . TYR A 1 99 ? 21.786 -0.367 -19.360 1.00 62.84 99 TYR A O 1
ATOM 717 N N . PRO A 1 100 ? 19.978 0.894 -18.931 1.00 66.69 100 PRO A N 1
ATOM 718 C CA . PRO A 1 100 ? 20.741 2.127 -18.769 1.00 66.69 100 PRO A CA 1
ATOM 719 C C . PRO A 1 100 ? 21.703 2.017 -17.577 1.00 66.69 100 PRO A C 1
ATOM 721 O O . PRO A 1 100 ? 21.289 1.910 -16.420 1.00 66.69 100 PRO A O 1
ATOM 724 N N . ARG A 1 101 ? 23.012 2.029 -17.846 1.00 65.69 101 ARG A N 1
ATOM 725 C CA . ARG A 1 101 ? 24.052 1.962 -16.811 1.00 65.69 101 ARG A CA 1
ATOM 726 C C . ARG A 1 101 ? 24.382 3.369 -16.327 1.00 65.69 101 ARG A C 1
ATOM 728 O O . ARG A 1 101 ? 25.198 4.073 -16.910 1.00 65.69 101 ARG A O 1
ATOM 735 N N . TYR A 1 102 ? 23.745 3.784 -15.240 1.00 66.00 102 TYR A N 1
ATOM 736 C CA . TYR A 1 102 ? 24.147 4.990 -14.517 1.00 66.00 102 TYR A CA 1
ATOM 737 C C . TYR A 1 102 ? 25.410 4.718 -13.674 1.00 66.00 102 TYR A C 1
ATOM 739 O O . TYR A 1 102 ? 25.652 3.583 -13.277 1.00 66.00 102 TYR A O 1
ATOM 747 N N . ASN A 1 103 ? 26.188 5.755 -13.328 1.00 65.19 103 ASN A N 1
ATOM 748 C CA . ASN A 1 103 ? 27.378 5.656 -12.448 1.00 65.19 103 ASN A CA 1
ATOM 749 C C . ASN A 1 103 ? 27.074 5.180 -11.004 1.00 65.19 103 ASN A C 1
ATOM 751 O O . ASN A 1 103 ? 27.961 5.144 -10.154 1.00 65.19 103 ASN A O 1
ATOM 755 N N . PHE A 1 104 ? 25.817 4.848 -10.712 1.00 69.06 104 PHE A N 1
ATOM 756 C CA . PHE A 1 104 ? 25.344 4.327 -9.439 1.00 69.06 104 PHE A CA 1
ATOM 757 C C . PHE A 1 104 ? 24.823 2.901 -9.631 1.00 69.06 104 PHE A C 1
ATOM 759 O O . PHE A 1 104 ? 24.246 2.572 -10.669 1.00 69.06 104 PHE A O 1
ATOM 766 N N . GLU A 1 105 ? 24.952 2.072 -8.594 1.00 77.75 105 GLU A N 1
ATOM 767 C CA . GLU A 1 105 ? 24.396 0.717 -8.555 1.00 77.75 105 GLU A CA 1
ATOM 768 C C . GLU A 1 105 ? 22.857 0.754 -8.617 1.00 77.75 105 GLU A C 1
ATOM 770 O O . GLU A 1 105 ? 22.158 0.792 -7.601 1.00 77.75 105 GLU A O 1
ATOM 775 N N . SER A 1 106 ? 22.311 0.733 -9.837 1.00 77.88 106 SER A N 1
ATOM 776 C CA . SER A 1 106 ? 20.871 0.842 -10.129 1.00 77.88 106 SER A CA 1
ATOM 777 C C . SER A 1 106 ? 20.045 -0.243 -9.424 1.00 77.88 106 SER A C 1
ATOM 779 O O . SER A 1 106 ? 18.896 -0.028 -9.039 1.00 77.88 106 SER A O 1
ATOM 781 N N . ARG A 1 107 ? 20.646 -1.413 -9.178 1.00 82.81 107 ARG A N 1
ATOM 782 C CA . ARG A 1 107 ? 20.046 -2.502 -8.395 1.00 82.81 107 ARG A CA 1
ATOM 783 C C . ARG A 1 107 ? 19.890 -2.150 -6.918 1.00 82.81 107 ARG A C 1
ATOM 785 O O . ARG A 1 107 ? 18.869 -2.487 -6.329 1.00 82.81 107 ARG A O 1
ATOM 792 N N . VAL A 1 108 ? 20.881 -1.488 -6.324 1.00 85.31 108 VAL A N 1
ATOM 793 C CA . VAL A 1 108 ? 20.858 -1.118 -4.902 1.00 85.31 108 VAL A CA 1
ATOM 794 C C . VAL A 1 108 ? 19.812 -0.037 -4.661 1.00 85.31 108 VAL A C 1
ATOM 796 O O . VAL A 1 108 ? 19.044 -0.147 -3.712 1.00 85.31 108 VAL A O 1
ATOM 799 N N . LEU A 1 109 ? 19.712 0.955 -5.552 1.00 84.44 109 LEU A N 1
ATOM 800 C CA . LEU A 1 109 ? 18.679 1.993 -5.471 1.00 84.44 109 LEU A CA 1
ATOM 801 C C . LEU A 1 109 ? 17.270 1.401 -5.538 1.00 84.44 109 LEU A C 1
ATOM 803 O O . LEU A 1 109 ? 16.440 1.687 -4.675 1.00 84.44 109 LEU A O 1
ATOM 807 N N . LEU A 1 110 ? 17.023 0.529 -6.521 1.00 86.19 110 LEU A N 1
ATOM 808 C CA . LEU A 1 110 ? 15.737 -0.147 -6.646 1.00 86.19 110 LEU A CA 1
ATOM 809 C C . LEU A 1 110 ? 15.448 -1.033 -5.428 1.00 86.19 110 LEU A C 1
ATOM 811 O O . LEU A 1 110 ? 14.330 -1.031 -4.920 1.00 86.19 110 LEU A O 1
ATOM 815 N N . TRP A 1 111 ? 16.453 -1.762 -4.937 1.00 88.31 111 TRP A N 1
ATOM 816 C CA . TRP A 1 111 ? 16.320 -2.607 -3.755 1.00 88.31 111 TRP A CA 1
ATOM 817 C C . TRP A 1 111 ? 15.944 -1.796 -2.514 1.00 88.31 111 TRP A C 1
ATOM 819 O O . TRP A 1 111 ? 14.977 -2.147 -1.846 1.00 88.31 111 TRP A O 1
ATOM 829 N N . VAL A 1 112 ? 16.635 -0.688 -2.233 1.00 88.81 112 VAL A N 1
ATOM 830 C CA . VAL A 1 112 ? 16.329 0.178 -1.083 1.00 88.81 112 VAL A CA 1
ATOM 831 C C . VAL A 1 112 ? 14.923 0.768 -1.200 1.00 88.81 112 VAL A C 1
ATOM 833 O O . VAL A 1 112 ? 14.161 0.716 -0.234 1.00 88.81 112 VAL A O 1
ATOM 836 N N . ALA A 1 113 ? 14.550 1.278 -2.378 1.00 88.19 113 ALA A N 1
ATOM 837 C 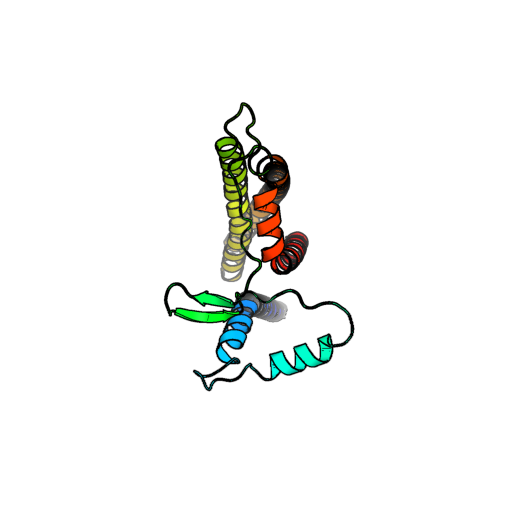CA . ALA A 1 113 ? 13.217 1.830 -2.611 1.00 88.19 113 ALA A CA 1
ATOM 838 C C . ALA A 1 113 ? 12.121 0.772 -2.404 1.00 88.19 113 ALA A C 1
ATOM 840 O O . ALA A 1 113 ? 11.141 1.016 -1.696 1.00 88.19 113 ALA A O 1
ATOM 841 N N . ASN A 1 114 ? 12.311 -0.425 -2.967 1.00 89.06 114 ASN A N 1
ATOM 842 C CA . ASN A 1 114 ? 11.355 -1.522 -2.856 1.00 89.06 114 ASN A CA 1
ATOM 843 C C . ASN A 1 114 ? 11.244 -2.031 -1.415 1.00 89.06 114 ASN A C 1
ATOM 845 O O . ASN A 1 114 ? 10.145 -2.266 -0.918 1.00 89.06 114 ASN A O 1
ATOM 849 N N . GLN A 1 115 ? 12.373 -2.142 -0.714 1.00 91.94 115 GLN A N 1
ATOM 850 C CA . GLN A 1 115 ? 12.401 -2.581 0.675 1.00 91.94 115 GLN A CA 1
ATOM 851 C C . GLN A 1 115 ? 11.653 -1.602 1.578 1.00 91.94 115 GLN A C 1
ATOM 853 O O . GLN A 1 115 ? 10.831 -2.013 2.398 1.00 91.94 115 GLN A O 1
ATOM 858 N N . GLN A 1 116 ? 11.895 -0.301 1.405 1.00 91.12 116 GLN A N 1
ATOM 859 C CA . GLN A 1 116 ? 11.240 0.717 2.212 1.00 91.12 116 GLN A CA 1
ATOM 860 C C . GLN A 1 116 ? 9.728 0.741 1.960 1.00 91.12 116 GLN A C 1
ATOM 862 O O . GLN A 1 116 ? 8.956 0.845 2.913 1.00 91.12 116 GLN A O 1
ATOM 867 N N . HIS A 1 117 ? 9.305 0.591 0.700 1.00 90.75 117 HIS A N 1
ATOM 868 C CA . HIS A 1 117 ? 7.892 0.501 0.346 1.00 90.75 117 HIS A CA 1
ATOM 869 C C . HIS A 1 117 ? 7.226 -0.739 0.960 1.00 90.75 117 HIS A C 1
ATOM 871 O O . HIS A 1 117 ? 6.170 -0.611 1.573 1.00 90.75 117 HIS A O 1
ATOM 877 N N . LEU A 1 118 ? 7.855 -1.919 0.888 1.00 90.69 118 LEU A N 1
ATOM 878 C CA . LEU A 1 118 ? 7.301 -3.163 1.441 1.00 90.69 118 LEU A CA 1
ATOM 879 C C . LEU A 1 118 ? 7.198 -3.158 2.974 1.00 90.69 118 LEU A C 1
ATOM 881 O O . LEU A 1 118 ? 6.230 -3.687 3.530 1.00 90.69 118 LEU A O 1
ATOM 885 N N . TYR A 1 119 ? 8.149 -2.539 3.677 1.00 91.06 119 TYR A N 1
ATOM 886 C CA . TYR A 1 119 ? 8.069 -2.410 5.135 1.00 91.06 119 TYR A CA 1
ATOM 887 C C . TYR A 1 119 ? 6.873 -1.569 5.580 1.00 91.06 119 TYR A C 1
ATOM 889 O O . TYR A 1 119 ? 6.162 -1.963 6.502 1.00 91.06 119 TYR A O 1
ATOM 897 N N . TYR A 1 120 ? 6.601 -0.451 4.907 1.00 87.69 120 TYR A N 1
ATOM 898 C CA . TYR A 1 120 ? 5.427 0.355 5.234 1.00 87.69 120 TYR A CA 1
ATOM 899 C C . TYR A 1 120 ? 4.128 -0.224 4.656 1.00 87.69 120 TYR A C 1
ATOM 901 O O . TYR A 1 120 ? 3.099 -0.158 5.320 1.00 87.69 120 TYR A O 1
ATOM 909 N N . GLY A 1 121 ? 4.172 -0.882 3.495 1.00 88.31 121 GLY A N 1
ATOM 910 C CA . GLY A 1 121 ? 3.017 -1.561 2.903 1.00 88.31 121 GLY A CA 1
ATOM 911 C C . GLY A 1 121 ? 2.482 -2.693 3.782 1.00 88.31 121 GLY A C 1
ATOM 912 O O . GLY A 1 121 ? 1.282 -2.778 4.026 1.00 88.31 121 GLY A O 1
ATOM 913 N N . SER A 1 122 ? 3.368 -3.519 4.345 1.00 89.94 122 SER A N 1
ATOM 914 C CA . SER A 1 122 ? 2.963 -4.558 5.304 1.00 89.94 122 SER A CA 1
ATOM 915 C C . SER A 1 122 ? 2.406 -3.975 6.608 1.00 89.94 122 SER A C 1
ATOM 917 O O . SER A 1 122 ? 1.437 -4.507 7.146 1.00 89.94 122 SER A O 1
ATOM 919 N N . PHE A 1 123 ? 2.954 -2.855 7.089 1.00 88.19 123 PHE A N 1
ATOM 920 C CA . PHE A 1 123 ? 2.421 -2.142 8.252 1.00 88.19 123 PHE A CA 1
ATOM 921 C C . PHE A 1 123 ? 1.008 -1.597 7.998 1.00 88.19 123 PHE A C 1
ATOM 923 O O . PHE A 1 123 ? 0.117 -1.791 8.825 1.00 88.19 123 PHE A O 1
ATOM 930 N N . VAL A 1 124 ? 0.789 -0.967 6.841 1.00 88.06 124 VAL A N 1
ATOM 931 C CA . VAL A 1 124 ? -0.513 -0.423 6.433 1.00 88.06 124 VAL A CA 1
ATOM 932 C C . VAL A 1 124 ? -1.578 -1.510 6.331 1.00 88.06 124 VAL A C 1
ATOM 934 O O . VAL A 1 124 ? -2.701 -1.266 6.746 1.00 88.06 124 VAL A O 1
ATOM 937 N N . LEU A 1 125 ? -1.234 -2.712 5.862 1.00 87.62 125 LEU A N 1
ATOM 938 C CA . LEU A 1 125 ? -2.176 -3.835 5.837 1.00 87.62 125 LEU A CA 1
ATOM 939 C C . LEU A 1 125 ? -2.425 -4.430 7.232 1.00 87.62 125 LEU A C 1
ATOM 941 O O . LEU A 1 125 ? -3.545 -4.816 7.561 1.00 87.62 125 LEU A O 1
ATOM 945 N N . ALA A 1 126 ? -1.394 -4.517 8.076 1.00 90.62 126 ALA A N 1
ATOM 946 C CA . ALA A 1 126 ? -1.501 -5.157 9.385 1.00 90.62 126 ALA A CA 1
ATOM 947 C C . ALA A 1 126 ? -2.343 -4.353 10.391 1.00 90.62 126 ALA A C 1
ATOM 949 O O . ALA A 1 126 ? -3.093 -4.948 11.168 1.00 90.62 126 ALA A O 1
ATOM 950 N N . VAL A 1 127 ? -2.230 -3.019 10.405 1.00 91.19 127 VAL A N 1
ATOM 951 C CA . VAL A 1 127 ? -2.868 -2.183 11.439 1.00 91.19 127 VAL A CA 1
ATOM 952 C C . VAL A 1 127 ? -4.404 -2.200 11.371 1.00 91.19 127 VAL A C 1
ATOM 954 O O . VAL A 1 127 ? -5.009 -2.448 12.412 1.00 91.19 127 VAL A O 1
ATOM 957 N N . PRO A 1 128 ? -5.070 -2.022 10.214 1.00 87.19 128 PRO A N 1
ATOM 958 C CA . PRO A 1 128 ? -6.528 -2.116 10.118 1.00 87.19 128 PRO A CA 1
ATOM 959 C C . PRO A 1 128 ? -7.075 -3.482 10.536 1.00 87.19 128 PRO A C 1
ATOM 961 O O . PRO A 1 128 ? -8.052 -3.561 11.282 1.00 87.19 128 PRO A O 1
ATOM 964 N N . ILE A 1 129 ? -6.403 -4.563 10.128 1.00 89.25 129 ILE A N 1
ATOM 965 C CA . ILE A 1 129 ? -6.767 -5.930 10.526 1.00 89.25 129 ILE A CA 1
ATOM 966 C C . ILE A 1 129 ? -6.628 -6.089 12.045 1.00 89.25 129 ILE A C 1
ATOM 968 O O . ILE A 1 129 ? -7.502 -6.654 12.705 1.00 89.25 129 ILE A O 1
ATOM 972 N N . PHE A 1 130 ? -5.554 -5.557 12.629 1.00 90.44 130 PHE A N 1
ATOM 973 C CA . PHE A 1 130 ? -5.353 -5.565 14.073 1.00 90.44 130 PHE A CA 1
ATOM 974 C C . PHE A 1 130 ? -6.424 -4.751 14.820 1.00 90.44 130 PHE A C 1
ATOM 976 O O . PHE A 1 130 ? -6.981 -5.251 15.799 1.00 90.44 130 PHE A O 1
ATOM 983 N N . CYS A 1 131 ? -6.763 -3.550 14.340 1.00 88.94 131 CYS A N 1
ATOM 984 C CA . CYS A 1 131 ? -7.832 -2.707 14.885 1.00 88.94 131 CYS A CA 1
ATOM 985 C C . CYS A 1 131 ? -9.186 -3.432 14.871 1.00 88.94 131 CYS A C 1
ATOM 987 O O . CYS A 1 131 ? -9.885 -3.462 15.883 1.00 88.94 131 CYS A O 1
ATOM 989 N N . MET A 1 132 ? -9.508 -4.108 13.768 1.00 88.31 132 MET A N 1
ATOM 990 C CA . MET A 1 132 ? -10.726 -4.906 13.626 1.00 88.31 132 MET A CA 1
ATOM 991 C C . MET A 1 132 ? -10.781 -6.062 14.642 1.00 88.31 132 MET A C 1
ATOM 993 O O . MET A 1 132 ? -11.812 -6.285 15.284 1.00 88.31 132 MET A O 1
ATOM 997 N N . CYS A 1 133 ? -9.656 -6.744 14.879 1.00 89.62 133 CYS A N 1
ATOM 998 C CA . CYS A 1 133 ? -9.552 -7.792 15.898 1.00 89.62 133 CYS A CA 1
ATOM 999 C C . CYS A 1 133 ? -9.800 -7.270 17.325 1.00 89.62 133 CYS A C 1
ATOM 1001 O O . CYS A 1 133 ? -10.523 -7.910 18.096 1.00 89.62 133 CYS A O 1
ATOM 1003 N N . ILE A 1 134 ? -9.221 -6.126 17.705 1.00 89.88 134 ILE A N 1
ATOM 1004 C CA . ILE A 1 134 ? -9.393 -5.570 19.059 1.00 89.88 134 ILE A CA 1
ATOM 1005 C C . ILE A 1 134 ? -10.773 -4.937 19.262 1.00 89.88 134 ILE A C 1
ATOM 1007 O O . ILE A 1 134 ? -11.329 -5.045 20.357 1.00 89.88 134 ILE A O 1
ATOM 1011 N N . GLU A 1 135 ? -11.375 -4.363 18.220 1.00 87.62 135 GLU A N 1
ATOM 1012 C CA . GLU A 1 135 ? -12.757 -3.883 18.258 1.00 87.62 135 GLU A CA 1
ATOM 1013 C C . GLU A 1 135 ? -13.727 -5.060 18.437 1.00 87.62 135 GLU A C 1
ATOM 1015 O O . GLU A 1 135 ? -14.606 -5.034 19.307 1.00 87.62 135 GLU A O 1
ATOM 1020 N N . PHE A 1 136 ? -13.507 -6.161 17.710 1.00 86.12 136 PHE A N 1
ATOM 1021 C CA . PHE A 1 136 ? -14.258 -7.398 17.905 1.00 86.12 136 PHE A CA 1
ATOM 1022 C C . PHE A 1 136 ? -14.088 -7.958 19.324 1.00 86.12 136 PHE A C 1
ATOM 1024 O O . PHE A 1 136 ? -15.081 -8.286 19.984 1.00 86.12 136 PHE A O 1
ATOM 1031 N N . ALA A 1 137 ? -12.860 -7.996 19.850 1.00 85.38 137 ALA A N 1
ATOM 1032 C CA . ALA A 1 137 ? -12.600 -8.396 21.233 1.00 85.38 137 ALA A CA 1
ATOM 1033 C C . ALA A 1 137 ? -13.326 -7.485 22.246 1.00 85.38 137 ALA A C 1
ATOM 1035 O O . ALA A 1 137 ? -13.910 -7.974 23.219 1.00 85.38 137 ALA A O 1
ATOM 1036 N N . GLY A 1 138 ? -13.378 -6.173 21.992 1.00 83.00 138 GLY A N 1
ATOM 1037 C CA . GLY A 1 138 ? -14.140 -5.199 22.775 1.00 83.00 138 GLY A CA 1
ATOM 1038 C C . GLY A 1 138 ? -15.653 -5.445 22.747 1.00 83.00 138 GLY A C 1
ATOM 1039 O O . GLY A 1 138 ? -16.308 -5.370 23.789 1.00 83.00 138 GLY A O 1
ATOM 1040 N N . MET A 1 139 ? -16.217 -5.820 21.594 1.00 81.44 139 MET A N 1
ATOM 1041 C CA . MET A 1 139 ? -17.640 -6.161 21.442 1.00 81.44 139 MET A CA 1
ATOM 1042 C C . MET A 1 139 ? -18.032 -7.474 22.139 1.00 81.44 139 MET A C 1
ATOM 1044 O O . MET A 1 139 ? -19.149 -7.609 22.675 1.00 81.44 139 MET A O 1
ATOM 1048 N N . VAL A 1 140 ? -17.127 -8.455 22.127 1.00 85.31 140 VAL A N 1
ATOM 1049 C CA . VAL A 1 140 ? -17.301 -9.747 22.804 1.00 85.31 140 VAL A CA 1
ATOM 1050 C C . VAL A 1 140 ? -17.132 -9.595 24.319 1.00 85.31 140 VAL A C 1
ATOM 1052 O O . VAL A 1 140 ? -17.840 -10.264 25.080 1.00 85.31 140 VAL A O 1
ATOM 1055 N N . SER A 1 141 ? -16.289 -8.661 24.771 1.00 80.25 141 SER A N 1
ATOM 1056 C CA . SER A 1 141 ? -16.076 -8.391 26.191 1.00 80.25 141 SER A CA 1
ATOM 1057 C C . SER A 1 141 ? -17.370 -7.983 26.909 1.00 80.25 141 SER A C 1
ATOM 1059 O O . SER A 1 141 ? -18.171 -7.159 26.453 1.00 80.25 141 SER A O 1
ATOM 1061 N N . LYS A 1 142 ? -17.610 -8.599 28.072 1.00 76.31 142 LYS A N 1
ATOM 1062 C CA . LYS A 1 142 ? -18.773 -8.294 28.922 1.00 76.31 142 LYS A CA 1
ATOM 1063 C C . LYS A 1 142 ? -18.533 -7.058 29.791 1.00 76.31 142 LYS A C 1
ATOM 1065 O O . LYS A 1 142 ? -19.505 -6.394 30.166 1.00 76.31 142 LYS A O 1
ATOM 1070 N N . ASP A 1 143 ? -17.269 -6.745 30.070 1.00 82.06 143 ASP A N 1
ATOM 1071 C CA . ASP A 1 143 ? -16.867 -5.611 30.892 1.00 82.06 143 ASP A CA 1
ATOM 1072 C C . ASP A 1 143 ? -16.767 -4.328 30.054 1.00 82.06 143 ASP A C 1
ATOM 1074 O O . ASP A 1 143 ? -15.976 -4.217 29.115 1.00 82.06 143 ASP A O 1
ATOM 1078 N N . LYS A 1 144 ? -17.586 -3.336 30.418 1.00 78.06 144 LYS A N 1
ATOM 1079 C CA . LYS A 1 144 ? -17.661 -2.046 29.724 1.00 78.06 144 LYS A CA 1
ATOM 1080 C C . LYS A 1 144 ? -16.397 -1.207 29.910 1.00 78.06 144 LYS A C 1
ATOM 1082 O O . LYS A 1 144 ? -16.092 -0.401 29.036 1.00 78.06 144 LYS A O 1
ATOM 1087 N N . ALA A 1 145 ? -15.678 -1.376 31.021 1.00 82.88 145 ALA A N 1
ATOM 1088 C CA . ALA A 1 145 ? -14.441 -0.642 31.266 1.00 82.88 145 ALA A CA 1
ATOM 1089 C C . ALA A 1 145 ? -13.319 -1.136 30.342 1.00 82.88 145 ALA A C 1
ATOM 1091 O O . ALA A 1 145 ? -12.598 -0.327 29.763 1.00 82.88 145 ALA A O 1
ATOM 1092 N N . MET A 1 146 ? -13.221 -2.454 30.145 1.00 77.31 146 MET A N 1
ATOM 1093 C CA . MET A 1 146 ? -12.244 -3.061 29.237 1.00 77.31 146 MET A CA 1
ATOM 1094 C C . MET A 1 146 ? -12.589 -2.820 27.767 1.00 77.31 146 MET A C 1
ATOM 1096 O O . MET A 1 146 ? -11.702 -2.492 26.988 1.00 77.31 146 MET A O 1
ATOM 1100 N N . ALA A 1 147 ? -13.873 -2.886 27.398 1.00 80.44 147 ALA A N 1
ATOM 1101 C CA . ALA A 1 147 ? -14.316 -2.557 26.042 1.00 80.44 147 ALA A CA 1
ATOM 1102 C C . ALA A 1 147 ? -13.914 -1.129 25.630 1.00 80.44 147 ALA A C 1
ATOM 1104 O O . ALA A 1 147 ? -13.415 -0.931 24.530 1.00 80.44 147 ALA A O 1
ATOM 1105 N N . LYS A 1 148 ? -14.044 -0.151 26.539 1.00 85.00 148 LYS A N 1
ATOM 1106 C CA . LYS A 1 148 ? -13.637 1.237 26.273 1.00 85.00 148 LYS A CA 1
ATOM 1107 C C . LYS A 1 148 ? -12.125 1.385 26.059 1.00 85.00 148 LYS A C 1
ATOM 1109 O O . LYS A 1 148 ? -11.714 2.215 25.260 1.00 85.00 148 LYS A O 1
ATOM 1114 N N . LYS A 1 149 ? -11.303 0.590 26.752 1.00 87.62 149 LYS A N 1
ATOM 1115 C CA . LYS A 1 149 ? -9.842 0.600 26.566 1.00 87.62 149 LYS A CA 1
ATOM 1116 C C . LYS A 1 149 ? -9.433 0.033 25.205 1.00 87.62 149 LYS A C 1
ATOM 1118 O O . LYS A 1 149 ? -8.549 0.599 24.576 1.00 87.62 149 LYS A O 1
ATOM 1123 N N . TYR A 1 150 ? -10.073 -1.047 24.747 1.00 88.19 150 TYR A N 1
ATOM 1124 C CA . TYR A 1 150 ? -9.812 -1.606 23.413 1.00 88.19 150 TYR A CA 1
ATOM 1125 C C . TYR A 1 150 ? -10.246 -0.659 22.291 1.00 88.19 150 TYR A C 1
ATOM 1127 O O . TYR A 1 150 ? -9.518 -0.502 21.320 1.00 88.19 150 TYR A O 1
ATOM 1135 N N . ASP A 1 151 ? -11.381 0.015 22.467 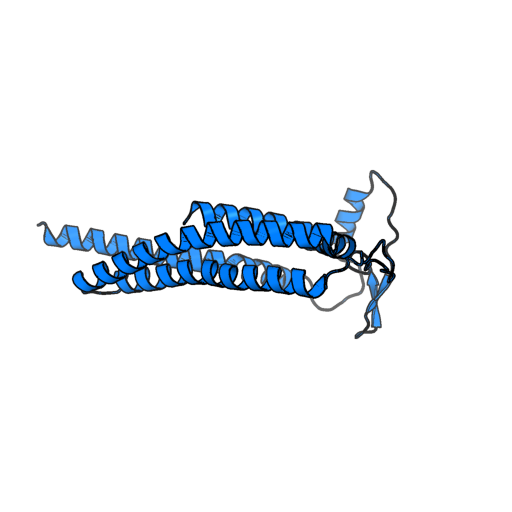1.00 86.62 151 ASP A N 1
ATOM 1136 C CA . ASP A 1 151 ? -11.896 1.014 21.525 1.00 86.62 151 ASP A CA 1
ATOM 1137 C C . ASP A 1 151 ? -10.963 2.236 21.409 1.00 86.62 151 ASP A C 1
ATOM 1139 O O . ASP A 1 151 ? -10.585 2.647 20.316 1.00 86.62 151 ASP A O 1
ATOM 1143 N N . GLN A 1 152 ? -10.487 2.762 22.546 1.00 88.94 152 GLN A N 1
ATOM 1144 C CA . GLN A 1 152 ? -9.488 3.839 22.562 1.00 88.94 152 GLN A CA 1
ATOM 1145 C C . GLN A 1 152 ? -8.170 3.418 21.904 1.00 88.94 152 GLN A C 1
ATOM 1147 O O . GLN A 1 152 ? -7.590 4.188 21.144 1.00 88.94 152 GLN A O 1
ATOM 1152 N N . LEU A 1 153 ? -7.724 2.185 22.155 1.00 90.06 153 LEU A N 1
ATOM 1153 C CA . LEU A 1 153 ? -6.512 1.646 21.549 1.00 90.06 153 LEU A CA 1
ATOM 1154 C C . LEU A 1 153 ? -6.638 1.540 20.020 1.00 90.06 153 LEU A C 1
ATOM 1156 O O . LEU A 1 153 ? -5.712 1.920 19.308 1.00 90.06 153 LEU A O 1
ATOM 1160 N N . ALA A 1 154 ? -7.780 1.062 19.513 1.00 88.31 154 ALA A N 1
ATOM 1161 C CA . ALA A 1 154 ? -8.050 0.987 18.076 1.00 88.31 154 ALA A CA 1
ATOM 1162 C C . ALA A 1 154 ? -8.034 2.370 17.421 1.00 88.31 154 ALA A C 1
ATOM 1164 O O . ALA A 1 154 ? -7.414 2.554 16.373 1.00 88.31 154 ALA A O 1
ATOM 1165 N N . TYR A 1 155 ? -8.649 3.356 18.074 1.00 88.56 155 TYR A N 1
ATOM 1166 C CA . TYR A 1 155 ? -8.678 4.731 17.591 1.00 88.56 155 TYR A CA 1
ATOM 1167 C C . TYR A 1 155 ? -7.272 5.339 17.461 1.00 88.56 155 TYR A C 1
ATOM 1169 O O . TYR A 1 155 ? -6.941 5.941 16.436 1.00 88.56 155 TYR A O 1
ATOM 1177 N N . ASP A 1 156 ? -6.418 5.139 18.467 1.00 91.31 156 ASP A N 1
ATOM 1178 C CA . ASP A 1 156 ? -5.043 5.644 18.444 1.00 91.31 156 ASP A CA 1
ATOM 1179 C C . ASP A 1 156 ? -4.202 4.961 17.350 1.00 91.31 156 ASP A C 1
ATOM 1181 O O . ASP A 1 156 ? -3.428 5.627 16.656 1.00 91.31 156 ASP A O 1
ATOM 1185 N N . PHE A 1 157 ? -4.393 3.656 17.126 1.00 88.75 157 PHE A N 1
ATOM 1186 C CA . PHE A 1 157 ? -3.703 2.928 16.058 1.00 88.75 157 PHE A CA 1
ATOM 1187 C C . PHE A 1 157 ? -4.146 3.350 14.654 1.00 88.75 157 PHE A C 1
ATOM 1189 O O . PHE A 1 157 ? -3.282 3.560 13.799 1.00 88.75 157 PHE A O 1
ATOM 1196 N N . ILE A 1 158 ? -5.449 3.545 14.413 1.00 89.38 158 ILE A N 1
ATOM 1197 C CA . ILE A 1 158 ? -5.949 4.052 13.124 1.00 89.38 158 ILE A CA 1
ATOM 1198 C C . ILE A 1 158 ? -5.328 5.417 12.814 1.00 89.38 158 ILE A C 1
ATOM 1200 O O . ILE A 1 158 ? -4.824 5.632 11.711 1.00 89.38 158 ILE A O 1
ATOM 1204 N N . LYS A 1 159 ? -5.252 6.314 13.802 1.00 87.94 159 LYS A N 1
ATOM 1205 C CA . LYS A 1 159 ? -4.660 7.646 13.624 1.00 87.94 159 LYS A CA 1
ATOM 1206 C C . LYS A 1 159 ? -3.195 7.595 13.175 1.00 87.94 159 LYS A C 1
ATOM 1208 O O . LYS A 1 159 ? -2.784 8.369 12.310 1.00 87.94 159 LYS A O 1
ATOM 1213 N N . ILE A 1 160 ? -2.409 6.679 13.739 1.00 89.19 160 ILE A N 1
ATOM 1214 C CA . ILE A 1 160 ? -1.012 6.463 13.335 1.00 89.19 160 ILE A CA 1
ATOM 1215 C C . ILE A 1 160 ? -0.953 5.824 11.936 1.00 89.19 160 ILE A C 1
ATOM 1217 O O . ILE A 1 160 ? -0.127 6.225 11.113 1.00 89.19 160 ILE A O 1
ATOM 1221 N N . SER A 1 161 ? -1.858 4.886 11.634 1.00 87.62 161 SER A N 1
ATOM 1222 C CA . SER A 1 161 ? -1.913 4.197 10.338 1.00 87.62 161 SER A CA 1
ATOM 1223 C C . SER A 1 161 ? -2.182 5.139 9.163 1.00 87.62 161 SER A C 1
ATOM 1225 O O . SER A 1 161 ? -1.534 5.000 8.131 1.00 87.62 161 SER A O 1
ATOM 1227 N N . LEU A 1 162 ? -3.021 6.168 9.337 1.00 87.56 162 LEU A N 1
ATOM 1228 C CA . LEU A 1 162 ? -3.299 7.168 8.296 1.00 87.56 162 LEU A CA 1
ATOM 1229 C C . LEU A 1 162 ? -2.037 7.936 7.874 1.00 87.56 162 LEU A C 1
ATOM 1231 O O . LEU A 1 162 ? -1.842 8.246 6.699 1.00 87.56 162 LEU A O 1
ATOM 1235 N N . THR A 1 163 ? -1.136 8.202 8.823 1.00 89.31 163 THR A N 1
ATOM 1236 C CA . THR A 1 163 ? 0.153 8.844 8.516 1.00 89.31 163 THR A CA 1
ATOM 1237 C C . THR A 1 163 ? 1.064 7.892 7.741 1.00 89.31 163 THR A C 1
ATOM 1239 O O . THR A 1 163 ? 1.687 8.286 6.754 1.00 89.31 163 THR A O 1
ATOM 1242 N N . ALA A 1 164 ? 1.112 6.620 8.148 1.00 88.25 164 ALA A N 1
ATOM 1243 C CA . ALA A 1 164 ? 1.889 5.595 7.456 1.00 88.25 164 ALA A CA 1
ATOM 1244 C C . ALA A 1 164 ? 1.349 5.297 6.045 1.00 88.25 164 ALA A C 1
ATOM 1246 O O . ALA A 1 164 ? 2.136 5.039 5.135 1.00 88.25 164 ALA A O 1
ATOM 1247 N N . TYR A 1 165 ? 0.034 5.398 5.840 1.00 87.19 165 TYR A N 1
ATOM 1248 C CA . TYR A 1 165 ? -0.615 5.262 4.538 1.00 87.19 165 TYR A CA 1
ATOM 1249 C C . TYR A 1 165 ? -0.103 6.303 3.542 1.00 87.19 165 TYR A C 1
ATOM 1251 O O . TYR A 1 165 ? 0.362 5.963 2.455 1.00 87.19 165 TYR A O 1
ATOM 1259 N N . SER A 1 166 ? -0.094 7.573 3.957 1.00 90.06 166 SER A N 1
ATOM 1260 C CA . SER A 1 166 ? 0.431 8.683 3.154 1.00 90.06 166 SER A CA 1
ATOM 1261 C C . SER A 1 166 ? 1.903 8.477 2.785 1.00 90.06 166 SER A C 1
ATOM 1263 O O . SER A 1 166 ? 2.293 8.601 1.623 1.00 90.06 166 SER A O 1
ATOM 1265 N N . LEU A 1 167 ? 2.724 8.066 3.754 1.00 89.56 167 LEU A N 1
ATOM 1266 C CA . LEU A 1 167 ? 4.140 7.802 3.515 1.00 89.56 167 LEU A CA 1
ATOM 1267 C C . LEU A 1 167 ? 4.357 6.616 2.558 1.00 89.56 167 LEU A C 1
ATOM 1269 O O . LEU A 1 167 ? 5.213 6.684 1.676 1.00 89.56 167 LEU A O 1
ATOM 1273 N N . THR A 1 168 ? 3.545 5.564 2.671 1.00 91.12 168 THR A N 1
ATOM 1274 C CA . THR A 1 168 ? 3.579 4.411 1.758 1.00 91.12 168 THR A CA 1
ATOM 1275 C C . THR A 1 168 ? 3.206 4.812 0.335 1.00 91.12 168 THR A C 1
ATOM 1277 O O . THR A 1 168 ? 3.851 4.353 -0.606 1.00 91.12 168 THR A O 1
ATOM 1280 N N . ALA A 1 169 ? 2.222 5.701 0.166 1.00 89.12 169 ALA A N 1
ATOM 1281 C CA . ALA A 1 169 ? 1.826 6.224 -1.139 1.00 89.12 169 ALA A CA 1
ATOM 1282 C C . ALA A 1 169 ? 2.958 7.031 -1.797 1.00 89.12 169 ALA A C 1
ATOM 1284 O O . ALA A 1 169 ? 3.257 6.822 -2.973 1.00 89.12 169 ALA A O 1
ATOM 1285 N N . ILE A 1 170 ? 3.648 7.886 -1.031 1.00 90.88 170 ILE A N 1
ATOM 1286 C CA . ILE A 1 170 ? 4.817 8.638 -1.517 1.00 90.88 170 ILE A CA 1
ATOM 1287 C C . ILE A 1 170 ? 5.932 7.676 -1.943 1.00 90.88 170 ILE A C 1
ATOM 1289 O O . ILE A 1 170 ? 6.464 7.792 -3.047 1.00 90.88 170 ILE A O 1
ATOM 1293 N N . LEU A 1 171 ? 6.260 6.691 -1.103 1.00 89.56 171 LEU A N 1
ATOM 1294 C CA . LEU A 1 171 ? 7.281 5.690 -1.417 1.00 89.56 171 LEU A CA 1
ATOM 1295 C C . LEU A 1 171 ? 6.903 4.814 -2.613 1.00 89.56 171 LEU A C 1
ATOM 1297 O O . LEU A 1 171 ? 7.773 4.473 -3.406 1.00 89.56 171 LEU A O 1
ATOM 1301 N N . GLY A 1 172 ? 5.622 4.479 -2.772 1.00 88.50 172 GLY A N 1
ATOM 1302 C CA . GLY A 1 172 ? 5.116 3.752 -3.935 1.00 88.50 172 GLY A CA 1
ATOM 1303 C C . GLY A 1 172 ? 5.264 4.565 -5.219 1.00 88.50 172 GLY A C 1
ATOM 1304 O O . GLY A 1 172 ? 5.720 4.040 -6.231 1.00 88.50 172 GLY A O 1
ATOM 1305 N N . GLY A 1 173 ? 4.976 5.869 -5.164 1.00 89.62 173 GLY A N 1
ATOM 1306 C CA . GLY A 1 173 ? 5.226 6.791 -6.273 1.00 89.62 173 GLY A CA 1
ATOM 1307 C C . GLY A 1 173 ? 6.708 6.870 -6.647 1.00 89.62 173 GLY A C 1
ATOM 1308 O O . GLY A 1 173 ? 7.053 6.762 -7.823 1.00 89.62 173 GLY A O 1
ATOM 1309 N N . ILE A 1 174 ? 7.596 6.974 -5.652 1.00 89.06 174 ILE A N 1
ATOM 1310 C CA . ILE A 1 174 ? 9.054 6.951 -5.857 1.00 89.06 174 ILE A CA 1
ATOM 1311 C C . ILE A 1 174 ? 9.504 5.612 -6.454 1.00 89.06 174 ILE A C 1
ATOM 1313 O O . ILE A 1 174 ? 10.345 5.594 -7.353 1.00 89.06 174 ILE A O 1
ATOM 1317 N N . LEU A 1 175 ? 8.941 4.493 -5.996 1.00 89.31 175 LEU A N 1
ATOM 1318 C CA . LEU A 1 175 ? 9.255 3.162 -6.507 1.00 89.31 175 LEU A CA 1
ATOM 1319 C C . LEU A 1 175 ? 8.872 3.033 -7.986 1.00 89.31 175 LEU A C 1
ATOM 1321 O O . LEU A 1 175 ? 9.706 2.626 -8.792 1.00 89.31 175 LEU A O 1
ATOM 1325 N N . ILE A 1 176 ? 7.655 3.442 -8.359 1.00 88.31 176 ILE A N 1
ATOM 1326 C CA . ILE A 1 176 ? 7.204 3.455 -9.759 1.00 88.31 176 ILE A CA 1
ATOM 1327 C C . ILE A 1 176 ? 8.106 4.363 -10.597 1.00 88.31 176 ILE A C 1
ATOM 1329 O O . ILE A 1 176 ? 8.561 3.956 -11.663 1.00 88.31 176 ILE A O 1
ATOM 1333 N N . PHE A 1 177 ? 8.429 5.561 -10.108 1.00 87.19 177 PHE A N 1
ATOM 1334 C CA . PHE A 1 177 ? 9.342 6.472 -10.798 1.00 87.19 177 PHE A CA 1
ATOM 1335 C C . PHE A 1 177 ? 10.734 5.850 -11.011 1.00 87.19 177 PHE A C 1
ATOM 1337 O O . PHE A 1 177 ? 11.317 5.967 -12.090 1.00 87.19 177 PHE A O 1
ATOM 1344 N N . THR A 1 178 ? 11.246 5.127 -10.015 1.00 85.38 178 THR A N 1
ATOM 1345 C CA . THR A 1 178 ? 12.530 4.415 -10.098 1.00 85.38 178 THR A CA 1
ATOM 1346 C C . THR A 1 178 ? 12.468 3.277 -11.120 1.00 85.38 178 THR A C 1
ATOM 1348 O O . THR A 1 178 ? 13.397 3.106 -11.903 1.00 85.38 178 THR A O 1
ATOM 1351 N N . PHE A 1 179 ? 11.361 2.532 -11.184 1.00 85.00 179 PHE A N 1
ATOM 1352 C CA . PHE A 1 179 ? 11.157 1.494 -12.199 1.00 85.00 179 PHE A CA 1
ATOM 1353 C C . PHE A 1 179 ? 11.064 2.062 -13.618 1.00 85.00 179 PHE A C 1
ATOM 1355 O O . PHE A 1 179 ? 11.673 1.506 -14.528 1.00 85.00 179 PHE A O 1
ATOM 1362 N N . LEU A 1 180 ? 10.355 3.177 -13.812 1.00 85.81 180 LEU A N 1
ATOM 1363 C CA . LEU A 1 180 ? 10.219 3.823 -15.121 1.00 85.81 180 LEU A CA 1
ATOM 1364 C C . LEU A 1 180 ? 11.548 4.377 -15.650 1.00 85.81 180 LEU A C 1
ATOM 1366 O O . LEU A 1 180 ? 11.758 4.397 -16.858 1.00 85.81 180 LEU A O 1
ATOM 1370 N N . THR A 1 181 ? 12.433 4.827 -14.760 1.00 83.25 181 THR A N 1
ATOM 1371 C CA . THR A 1 181 ? 13.715 5.444 -15.133 1.00 83.25 181 THR A CA 1
ATOM 1372 C C . THR A 1 181 ? 14.849 4.429 -15.271 1.00 83.25 181 THR A C 1
ATOM 1374 O O . THR A 1 181 ? 15.579 4.474 -16.255 1.00 83.25 181 THR A O 1
ATOM 1377 N N . LEU A 1 182 ? 15.000 3.500 -14.320 1.00 80.62 182 LEU A N 1
ATOM 1378 C CA . LEU A 1 182 ? 16.114 2.542 -14.310 1.00 80.62 182 LEU A CA 1
ATOM 1379 C C . LEU A 1 182 ? 15.794 1.239 -15.062 1.00 80.62 182 LEU A C 1
ATOM 1381 O O . LEU A 1 182 ? 16.719 0.572 -15.515 1.00 80.62 182 LEU A O 1
ATOM 1385 N N . TYR A 1 183 ? 14.515 0.857 -15.188 1.00 82.69 183 TYR A N 1
ATOM 1386 C CA . TYR A 1 183 ? 14.093 -0.434 -15.756 1.00 82.69 183 TYR A CA 1
ATOM 1387 C C . TYR A 1 183 ? 12.836 -0.333 -16.658 1.00 82.69 183 TYR A C 1
ATOM 1389 O O . TYR A 1 183 ? 11.865 -1.073 -16.448 1.00 82.69 183 TYR A O 1
ATOM 1397 N N . PRO A 1 184 ? 12.824 0.536 -17.691 1.00 80.25 184 PRO A N 1
ATOM 1398 C CA . PRO A 1 184 ? 11.631 0.808 -18.502 1.00 80.25 184 PRO A CA 1
ATOM 1399 C C . PRO A 1 184 ? 11.124 -0.410 -19.290 1.00 80.25 184 PRO A C 1
ATOM 1401 O O . PRO A 1 184 ? 9.919 -0.655 -19.335 1.00 80.25 184 PRO A O 1
ATOM 1404 N N . ALA A 1 185 ? 12.023 -1.207 -19.878 1.00 75.31 185 ALA A N 1
ATOM 1405 C CA . ALA A 1 185 ? 11.651 -2.388 -20.663 1.00 75.31 185 ALA A CA 1
ATOM 1406 C C . ALA A 1 185 ? 11.017 -3.486 -19.790 1.00 75.31 185 ALA A C 1
ATOM 1408 O O . ALA A 1 185 ? 9.985 -4.062 -20.138 1.00 75.31 185 ALA A O 1
ATOM 1409 N N . PHE A 1 186 ? 11.597 -3.723 -18.611 1.00 78.81 186 PHE A N 1
ATOM 1410 C CA . PHE A 1 186 ? 11.087 -4.679 -17.631 1.00 78.81 186 PHE A CA 1
ATOM 1411 C C . PHE A 1 186 ? 9.726 -4.252 -17.064 1.00 78.81 186 PHE A C 1
ATOM 1413 O O . PHE A 1 186 ? 8.789 -5.052 -17.029 1.00 78.81 186 PHE A O 1
ATOM 1420 N N . PHE A 1 187 ? 9.586 -2.984 -16.665 1.00 81.38 187 PHE A N 1
ATOM 1421 C CA . PHE A 1 187 ? 8.325 -2.468 -16.135 1.00 81.38 187 PHE A CA 1
ATOM 1422 C C . PHE A 1 187 ? 7.221 -2.426 -17.202 1.00 81.38 187 PHE A C 1
ATOM 1424 O O . PHE A 1 187 ? 6.072 -2.738 -16.899 1.00 81.38 187 PHE A O 1
ATOM 1431 N N . GLY A 1 188 ? 7.558 -2.109 -18.457 1.00 78.75 188 GLY A N 1
ATOM 1432 C CA . GLY A 1 188 ? 6.618 -2.144 -19.580 1.00 78.75 188 GLY A CA 1
ATOM 1433 C C . GLY A 1 188 ? 6.043 -3.540 -19.829 1.00 78.75 188 GLY A C 1
ATOM 1434 O O . GLY A 1 188 ? 4.828 -3.693 -19.971 1.00 78.75 188 GLY A O 1
ATOM 1435 N N . TYR A 1 189 ? 6.893 -4.570 -19.789 1.00 79.25 189 TYR A N 1
ATOM 1436 C CA . TYR A 1 189 ? 6.454 -5.960 -19.902 1.00 79.25 189 TYR A CA 1
ATOM 1437 C C . TYR A 1 189 ? 5.560 -6.386 -18.730 1.00 79.25 189 TYR A C 1
ATOM 1439 O O . TYR A 1 189 ? 4.449 -6.869 -18.955 1.00 79.25 189 TYR A O 1
ATOM 1447 N N . LEU A 1 190 ? 5.974 -6.124 -17.483 1.00 81.31 190 LEU A N 1
ATOM 1448 C CA . LEU A 1 190 ? 5.148 -6.413 -16.304 1.00 81.31 190 LEU A CA 1
ATOM 1449 C C . LEU A 1 190 ? 3.798 -5.692 -16.357 1.00 81.31 190 LEU A C 1
ATOM 1451 O O . LEU A 1 190 ? 2.762 -6.300 -16.095 1.00 81.31 190 LEU A O 1
ATOM 1455 N N . SER A 1 191 ? 3.795 -4.409 -16.725 1.00 80.31 191 SER A N 1
ATOM 1456 C CA . SER A 1 191 ? 2.573 -3.619 -16.832 1.00 80.31 191 SER A CA 1
ATOM 1457 C C . SER A 1 191 ? 1.606 -4.238 -17.833 1.00 80.31 191 SER A C 1
ATOM 1459 O O . SER A 1 191 ? 0.430 -4.343 -17.508 1.00 80.31 191 SER A O 1
ATOM 1461 N N . SER A 1 192 ? 2.087 -4.707 -18.993 1.00 76.94 192 SER A N 1
ATOM 1462 C CA . SER A 1 192 ? 1.251 -5.334 -20.026 1.00 76.94 192 SER A CA 1
ATOM 1463 C C . SER A 1 192 ? 0.526 -6.595 -19.538 1.00 76.94 192 SER A C 1
ATOM 1465 O O . SER A 1 192 ? -0.674 -6.728 -19.773 1.00 76.94 192 SER A O 1
ATOM 1467 N N . ILE A 1 193 ? 1.215 -7.450 -18.774 1.00 83.50 193 ILE A N 1
ATOM 1468 C CA . ILE A 1 193 ? 0.654 -8.677 -18.187 1.00 83.50 193 ILE A CA 1
ATOM 1469 C C . ILE A 1 193 ? -0.352 -8.342 -17.083 1.00 83.50 193 ILE A C 1
ATOM 1471 O O . ILE A 1 193 ? -1.429 -8.930 -17.006 1.00 83.50 193 ILE A O 1
ATOM 1475 N N . PHE A 1 194 ? -0.020 -7.377 -16.225 1.00 81.38 194 PHE A N 1
ATOM 1476 C CA . PHE A 1 194 ? -0.823 -7.052 -15.049 1.00 81.38 194 PHE A CA 1
ATOM 1477 C C . PHE A 1 194 ? -1.899 -5.986 -15.289 1.00 81.38 194 PHE A C 1
ATOM 1479 O O . PHE A 1 194 ? -2.579 -5.617 -14.331 1.00 81.38 194 PHE A O 1
ATOM 1486 N N . ARG A 1 195 ? -2.123 -5.516 -16.528 1.00 78.69 195 ARG A N 1
ATOM 1487 C CA . ARG A 1 195 ? -3.147 -4.496 -16.852 1.00 78.69 195 ARG A CA 1
ATOM 1488 C C . ARG A 1 195 ? -4.511 -4.762 -16.194 1.00 78.69 195 ARG A C 1
ATOM 1490 O O . ARG A 1 195 ? -5.013 -3.851 -15.536 1.00 78.69 195 ARG A O 1
ATOM 1497 N N . PRO A 1 196 ? -5.102 -5.973 -16.277 1.00 80.56 196 PRO A N 1
ATOM 1498 C CA . PRO A 1 196 ? -6.406 -6.229 -15.660 1.00 80.56 196 PRO A CA 1
ATOM 1499 C C . PRO A 1 196 ? -6.362 -6.134 -14.129 1.00 80.56 196 PRO A C 1
ATOM 1501 O O . PRO A 1 196 ? -7.267 -5.584 -13.502 1.00 80.56 196 PRO A O 1
ATOM 1504 N N . VAL A 1 197 ? -5.279 -6.628 -13.522 1.00 83.69 197 VAL A N 1
ATOM 1505 C CA . VAL A 1 197 ? -5.090 -6.648 -12.065 1.00 83.69 197 VAL A CA 1
ATOM 1506 C C . VAL A 1 197 ? -4.843 -5.241 -11.522 1.00 83.69 197 VAL A C 1
ATOM 1508 O O . VAL A 1 197 ? -5.341 -4.912 -10.451 1.00 83.69 197 VAL A O 1
ATOM 1511 N N . MET A 1 198 ? -4.148 -4.378 -12.268 1.00 81.06 198 MET A N 1
ATOM 1512 C CA . MET A 1 198 ? -3.870 -2.997 -11.857 1.00 81.06 198 MET A CA 1
ATOM 1513 C C . MET A 1 198 ? -5.148 -2.172 -11.664 1.00 81.06 198 MET A C 1
ATOM 1515 O O . MET A 1 198 ? -5.228 -1.381 -10.726 1.00 81.06 198 MET A O 1
ATOM 1519 N N . HIS A 1 199 ? -6.170 -2.374 -12.503 1.00 81.00 199 HIS A N 1
ATOM 1520 C CA . HIS A 1 199 ? -7.460 -1.696 -12.341 1.00 81.00 199 HIS A CA 1
ATOM 1521 C C . HIS A 1 199 ? -8.209 -2.176 -11.094 1.00 81.00 199 HIS A C 1
ATOM 1523 O O . HIS A 1 199 ? -8.707 -1.356 -10.323 1.00 81.00 199 HIS A O 1
ATOM 1529 N N . ILE A 1 200 ? -8.246 -3.492 -10.863 1.00 85.06 200 ILE A N 1
ATOM 1530 C CA . ILE A 1 200 ? -8.855 -4.079 -9.659 1.00 85.06 200 ILE A CA 1
ATOM 1531 C C . ILE A 1 200 ? -8.126 -3.585 -8.405 1.00 85.06 200 ILE A C 1
ATOM 1533 O O . ILE A 1 200 ? -8.765 -3.199 -7.426 1.00 85.06 200 ILE A O 1
ATOM 1537 N N . TYR A 1 201 ? -6.795 -3.549 -8.450 1.00 79.94 201 TYR A N 1
ATOM 1538 C CA . TYR A 1 201 ? -5.959 -3.043 -7.369 1.00 79.94 201 TYR A CA 1
ATOM 1539 C C . TYR A 1 201 ? -6.262 -1.572 -7.065 1.00 79.94 201 TYR A C 1
ATOM 1541 O O . TYR A 1 201 ? -6.512 -1.231 -5.913 1.00 79.94 201 TYR A O 1
ATOM 1549 N N . ALA A 1 202 ? -6.333 -0.712 -8.086 1.00 80.25 202 ALA A N 1
ATOM 1550 C CA . ALA A 1 202 ? -6.666 0.700 -7.909 1.00 80.25 202 ALA A CA 1
ATOM 1551 C C . ALA A 1 202 ? -8.067 0.902 -7.306 1.00 80.25 202 ALA A C 1
ATOM 1553 O O . ALA A 1 202 ? -8.231 1.711 -6.395 1.00 80.25 202 ALA A O 1
ATOM 1554 N N . LEU A 1 203 ? -9.071 0.146 -7.764 1.00 84.25 203 LEU A N 1
ATOM 1555 C CA . LEU A 1 203 ? -10.422 0.206 -7.198 1.00 84.25 203 LEU A CA 1
ATOM 1556 C C . LEU A 1 203 ? -10.456 -0.257 -5.740 1.00 84.25 203 LEU A C 1
ATOM 1558 O O . LEU A 1 203 ? -11.098 0.385 -4.913 1.00 84.25 203 LEU A O 1
ATOM 1562 N N . THR A 1 204 ? -9.743 -1.337 -5.420 1.00 84.88 204 THR A N 1
ATOM 1563 C CA . THR A 1 204 ? -9.661 -1.868 -4.052 1.00 84.88 204 THR A CA 1
ATOM 1564 C C . THR A 1 204 ? -8.960 -0.878 -3.128 1.00 84.88 204 THR A C 1
ATOM 1566 O O . THR A 1 204 ? -9.457 -0.612 -2.042 1.00 84.88 204 THR A O 1
ATOM 1569 N N . PHE A 1 205 ? -7.874 -0.254 -3.589 1.00 80.38 205 PHE A N 1
ATOM 1570 C CA . PHE A 1 205 ? -7.148 0.778 -2.851 1.00 80.38 205 PHE A CA 1
ATOM 1571 C C . PHE A 1 205 ? -8.027 2.001 -2.562 1.00 80.38 205 PHE A C 1
ATOM 1573 O O . PHE A 1 205 ? -8.024 2.518 -1.448 1.00 80.38 205 PHE A O 1
ATOM 1580 N N . VAL A 1 206 ? -8.822 2.462 -3.533 1.00 81.56 206 VAL A N 1
ATOM 1581 C CA . VAL A 1 206 ? -9.770 3.571 -3.326 1.00 81.56 206 VAL A CA 1
ATOM 1582 C C . VAL A 1 206 ? -10.892 3.170 -2.369 1.00 81.56 206 VAL A C 1
ATOM 1584 O O . VAL A 1 206 ? -11.252 3.959 -1.498 1.00 81.56 206 VAL A O 1
ATOM 1587 N N . ALA A 1 207 ? -11.426 1.954 -2.501 1.00 84.62 207 ALA A N 1
ATOM 1588 C CA . ALA A 1 207 ? -12.452 1.440 -1.602 1.00 84.62 207 ALA A CA 1
ATOM 1589 C C . ALA A 1 207 ? -11.938 1.354 -0.157 1.00 84.62 207 ALA A C 1
ATOM 1591 O O . ALA A 1 207 ? -12.595 1.858 0.747 1.00 84.62 207 ALA A O 1
ATOM 1592 N N . GLU A 1 208 ? -10.742 0.801 0.047 1.00 79.69 208 GLU A N 1
ATOM 1593 C CA . GLU A 1 208 ? -10.088 0.717 1.353 1.00 79.69 208 GLU A CA 1
ATOM 1594 C C . GLU A 1 208 ? -9.812 2.113 1.929 1.00 79.69 208 GLU A C 1
ATOM 1596 O O . GLU A 1 208 ? -10.204 2.391 3.062 1.00 79.69 208 GLU A O 1
ATOM 1601 N N . SER A 1 209 ? -9.259 3.025 1.117 1.00 76.75 209 SER A N 1
ATOM 1602 C CA . SER A 1 209 ? -9.010 4.424 1.507 1.00 76.75 209 SER A CA 1
ATOM 1603 C C . SER A 1 209 ? -10.273 5.160 1.950 1.00 76.75 209 SER A C 1
ATOM 1605 O O . SER A 1 209 ? -10.190 6.066 2.767 1.00 76.75 209 SER A O 1
ATOM 1607 N N . ALA A 1 210 ? -11.429 4.835 1.365 1.00 77.69 210 ALA A N 1
ATOM 1608 C CA . ALA A 1 210 ? -12.698 5.478 1.694 1.00 77.69 210 ALA A CA 1
ATOM 1609 C C . ALA A 1 210 ? -13.346 4.904 2.964 1.00 77.69 210 ALA A C 1
ATOM 1611 O O . ALA A 1 210 ? -14.179 5.571 3.577 1.00 77.69 210 ALA A O 1
ATOM 1612 N N . THR A 1 211 ? -13.017 3.661 3.325 1.00 78.56 211 THR A N 1
ATOM 1613 C CA . THR A 1 211 ? -13.580 2.977 4.498 1.00 78.56 211 THR A CA 1
ATOM 1614 C C . THR A 1 211 ? -12.778 3.168 5.784 1.00 78.56 211 THR A C 1
ATOM 1616 O O . THR A 1 211 ? -13.346 2.968 6.858 1.00 78.56 211 THR A O 1
ATOM 1619 N N . LEU A 1 212 ? -11.492 3.522 5.675 1.00 70.81 212 LEU A N 1
ATOM 1620 C CA . LEU A 1 212 ? -10.592 3.833 6.795 1.00 70.81 212 LEU A CA 1
ATOM 1621 C C . LEU A 1 212 ? -10.689 5.305 7.213 1.00 70.81 212 LEU A C 1
ATOM 1623 O O . LEU A 1 212 ? -10.616 5.556 8.438 1.00 70.81 212 LEU A O 1
#

Secondary structure (DSSP, 8-state):
-HHHHHHHHHHHHHHHHHHHHHHHHHHHHHHHHHHHHHHHSS-PSP-SS--HHHHHHHHHS-SSS------EEEPTTT--EEE--SPPPP---SSTTTS---SS-HHHHHHHHHHHHHHHHHHHHHHHHHHHHHHHHHHH-S-HHHHHHHHHHHHHHHHHHHHHHHHHHHHHHHHHHHHHHH-HHHHHHHHHHHHHHHHHHHHHHHHHHHH-